Protein AF-A0A834H4Z4-F1 (afdb_monomer_lite)

Secondary structure (DSSP, 8-state):
-PPEEEEEEE---SSSS---EEEEEEEPPSS-EEEEEESBSS--SHHHHHHHHHHHHHHTT-EEEEEE--GGGGHHHHHHHHHTTTSS-EEEE-S-HHHHHHHHHHHH-B--HHHHGGGSS--------SS-GGGSEEEEEEET-TT-TTB--SEEEEEEESSSSSTTSPBTTTSSBSS-GGGGGG-SEEEEETTTTS-HHHHHHHHHHHHHH-TT--EEEE------EEETTEEEEEEPGGGGTT--EEEE--STTHHHHHHHHHTT-SSEEEE-----TTS----

Organism: Rhododendron simsii (NCBI:txid118357)

Sequence (287 aa):
MPVPVISVGNLTWGGNGKTPMVEFIARCLPVPVISVGNLTWGGNGKTPMVEFIARWLADSGISPLILTRGYAGGDEAKMLQMHLLGTSAKIGVGANRAATATSFLERYSYMDPCIGSCFKGRCSNQKMGSNSESDKIGAVILDDGMQHLSLWRDIEIVMVNGMNPWGNKKLLPLGPLREPLAALCRADIVVLHHADLADNENINAIESTLQKIKESMPVFFTIMAPSYFFKVKDTSCKLPLRSVDNTVVLCVSAIGFANAFVQGIERVCFFFLSFCITSPPSHPTIL

Radius of gyration: 20.82 Å; chains: 1; bounding box: 37×59×59 Å

InterPro domains:
  IPR003758 Tetraacyldisaccharide 4'-kinase [PF02606] (28-267)
  IPR003758 Tetraacyldisaccharide 4'-kinase [PTHR42724] (29-268)
  IPR003758 Tetraacyldisaccharide 4'-kinase [TIGR00682] (27-265)

pLDDT: mean 78.14, std 19.78, range [31.22, 97.75]

Foldseek 3Di:
DFDWDFDWDFDDDDDPDDTDTDTAGATEDQAAEEEEAAFFPFDLCLLVVLLVVQVVCQVVLAAEEEEEQCPLPNLSVVVSCVSCPPTLYHYFYHNPSVVSSVVQCVVQPADRVVVVVVVPDDPDDDDDDPRDSSRHHRYYYYRNCLPPRRHDHPAYEYGAELACGQAPQDDPPVHGGVDHLLSCLPHQEYEYEPNVVHDPVSVVVVVVSSCVNPVDHHYHYDYDADAFDDDPVGNPDTHGLCVCEPHEDEDEFAGRDCVSVVVNVVVSYVHYDYDYDPDDPNDDTDD

Structure (mmCIF, N/CA/C/O backbone):
data_AF-A0A834H4Z4-F1
#
_entry.id   AF-A0A834H4Z4-F1
#
loop_
_atom_site.group_PDB
_atom_site.id
_atom_site.type_symbol
_atom_site.label_atom_id
_atom_site.label_alt_id
_atom_site.label_comp_id
_atom_site.label_asym_id
_atom_site.label_entity_id
_atom_site.label_seq_id
_atom_site.pdbx_PDB_ins_code
_atom_site.Cartn_x
_atom_site.Cartn_y
_atom_site.Cartn_z
_atom_site.occupancy
_atom_site.B_iso_or_equiv
_atom_site.auth_seq_id
_atom_site.auth_comp_id
_atom_site.auth_asym_id
_atom_site.auth_atom_id
_atom_site.pdbx_PDB_model_num
ATOM 1 N N . MET A 1 1 ? 12.787 3.001 -24.626 1.00 35.22 1 MET A N 1
ATOM 2 C CA . MET A 1 1 ? 13.480 3.794 -23.584 1.00 35.22 1 MET A CA 1
ATOM 3 C C . MET A 1 1 ? 12.420 4.448 -22.710 1.00 35.22 1 MET A C 1
ATOM 5 O O . MET A 1 1 ? 11.415 4.860 -23.280 1.00 35.22 1 MET A O 1
ATOM 9 N N . PRO A 1 2 ? 12.584 4.508 -21.377 1.00 47.22 2 PRO A N 1
ATOM 10 C CA . PRO A 1 2 ? 11.645 5.217 -20.510 1.00 47.22 2 PRO A CA 1
ATOM 11 C C . PRO A 1 2 ? 11.587 6.689 -20.931 1.00 47.22 2 PRO A C 1
ATOM 13 O O . PRO A 1 2 ? 12.623 7.350 -21.016 1.00 47.22 2 PRO A O 1
ATOM 16 N N . VAL A 1 3 ? 10.391 7.184 -21.243 1.00 52.50 3 VAL A N 1
ATOM 17 C CA . VAL A 1 3 ? 10.189 8.590 -21.604 1.00 52.50 3 VAL A CA 1
ATOM 18 C C . VAL A 1 3 ? 10.110 9.393 -20.302 1.00 52.50 3 VAL A C 1
ATOM 20 O O . VAL A 1 3 ? 9.356 9.001 -19.406 1.00 52.50 3 VAL A O 1
ATOM 23 N N . PRO A 1 4 ? 10.903 10.465 -20.139 1.00 52.97 4 PRO A N 1
ATOM 24 C CA . PRO A 1 4 ? 10.752 11.356 -19.000 1.00 52.97 4 PRO A CA 1
ATOM 25 C C . PRO A 1 4 ? 9.414 12.092 -19.112 1.00 52.97 4 PRO A C 1
ATOM 27 O O . PRO A 1 4 ? 9.136 12.730 -20.124 1.00 52.97 4 PRO A O 1
ATOM 30 N N . VAL A 1 5 ? 8.598 12.015 -18.065 1.00 57.72 5 VAL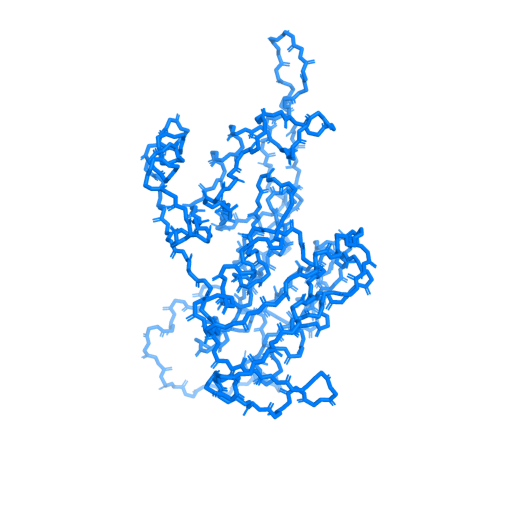 A N 1
ATOM 31 C CA . VAL A 1 5 ? 7.377 12.811 -17.920 1.00 57.72 5 VAL A CA 1
ATOM 32 C C . VAL A 1 5 ? 7.628 13.869 -16.858 1.00 57.72 5 VAL A C 1
ATOM 34 O O . VAL A 1 5 ? 8.128 13.568 -15.774 1.00 57.72 5 VAL A O 1
ATOM 37 N N . ILE A 1 6 ? 7.293 15.120 -17.166 1.00 55.22 6 ILE A N 1
ATOM 38 C CA . ILE A 1 6 ? 7.352 16.207 -16.191 1.00 55.22 6 ILE A CA 1
ATOM 39 C C . ILE A 1 6 ? 6.110 16.087 -15.309 1.00 55.22 6 ILE A C 1
ATOM 41 O O . ILE A 1 6 ? 4.995 16.363 -15.744 1.00 55.22 6 ILE A O 1
ATOM 45 N N . SER A 1 7 ? 6.306 15.643 -14.071 1.00 51.81 7 SER A N 1
ATOM 46 C CA . SER A 1 7 ? 5.274 15.673 -13.042 1.00 51.81 7 SER A CA 1
ATOM 47 C C . SER A 1 7 ? 5.445 16.952 -12.237 1.00 51.81 7 SER A C 1
ATOM 49 O O . SER A 1 7 ? 6.467 17.155 -11.579 1.00 51.81 7 SER A O 1
ATOM 51 N N . VAL A 1 8 ? 4.432 17.810 -12.264 1.00 51.75 8 VAL A N 1
ATOM 52 C CA . VAL A 1 8 ? 4.447 19.068 -11.519 1.00 51.75 8 VAL A CA 1
ATOM 53 C C . VAL A 1 8 ? 3.809 18.839 -10.153 1.00 51.75 8 VAL A C 1
ATOM 55 O O . VAL A 1 8 ? 2.642 18.463 -10.058 1.00 51.75 8 VAL A O 1
ATOM 58 N N . GLY A 1 9 ? 4.595 19.009 -9.088 1.00 47.97 9 GLY A N 1
ATOM 59 C CA . GLY A 1 9 ? 4.141 18.847 -7.710 1.00 47.97 9 GLY A CA 1
ATOM 60 C C . GLY A 1 9 ? 4.135 20.172 -6.952 1.00 47.97 9 GLY A C 1
ATOM 61 O O . GLY A 1 9 ? 5.083 20.951 -7.036 1.00 47.97 9 GLY A O 1
ATOM 62 N N . ASN A 1 10 ? 3.091 20.401 -6.154 1.00 45.97 10 ASN A N 1
ATOM 63 C CA . ASN A 1 10 ? 3.073 21.478 -5.168 1.00 45.97 10 ASN A CA 1
ATOM 64 C C . ASN A 1 10 ? 3.842 21.039 -3.919 1.00 45.97 10 ASN A C 1
ATOM 66 O O . ASN A 1 10 ? 3.382 20.158 -3.192 1.00 45.97 10 ASN A O 1
ATOM 70 N N . LEU A 1 11 ? 4.986 21.667 -3.638 1.00 44.38 11 LEU A N 1
ATOM 71 C CA . LEU A 1 11 ? 5.690 21.475 -2.372 1.00 44.38 11 LEU A CA 1
ATOM 72 C C . LEU A 1 11 ? 5.250 22.570 -1.391 1.00 44.38 11 LEU A C 1
ATOM 74 O O . LEU A 1 11 ? 5.751 23.692 -1.426 1.00 44.38 11 LEU A O 1
ATOM 78 N N . THR A 1 12 ? 4.283 22.286 -0.517 1.00 45.66 12 THR A N 1
ATOM 79 C CA . THR A 1 12 ? 3.899 23.245 0.531 1.00 45.66 12 THR A CA 1
ATOM 80 C C . THR A 1 12 ? 4.863 23.132 1.704 1.00 45.66 12 THR A C 1
ATOM 82 O O . THR A 1 12 ? 4.754 22.208 2.511 1.00 45.66 12 THR A O 1
ATOM 85 N N . TRP A 1 13 ? 5.783 24.086 1.826 1.00 39.72 13 TRP A N 1
ATOM 86 C CA . TRP A 1 13 ? 6.506 24.321 3.072 1.00 39.72 13 TRP A CA 1
ATOM 87 C C . TRP A 1 13 ? 5.882 25.526 3.779 1.00 39.72 13 TRP A C 1
ATOM 89 O O . TRP A 1 13 ? 5.523 26.505 3.126 1.00 39.72 13 TRP A O 1
ATOM 99 N N . GLY A 1 14 ? 5.658 25.415 5.090 1.00 41.41 14 GLY A N 1
ATOM 100 C CA . GLY A 1 14 ? 4.909 26.399 5.872 1.00 41.41 14 GLY A CA 1
ATOM 101 C C . GLY A 1 14 ? 5.465 27.816 5.716 1.00 41.41 14 GLY A C 1
ATOM 102 O O . GLY A 1 14 ? 6.598 28.084 6.101 1.00 41.41 14 GLY A O 1
ATOM 103 N N . GLY A 1 15 ? 4.650 28.714 5.163 1.00 42.12 15 GLY A N 1
ATOM 104 C CA . GLY A 1 15 ? 4.973 30.126 4.975 1.00 42.12 15 GLY A CA 1
ATOM 105 C C . GLY A 1 15 ? 3.970 30.815 4.046 1.00 42.12 15 GLY A C 1
ATOM 106 O O . GLY A 1 15 ? 3.424 30.189 3.139 1.00 42.12 15 GLY A O 1
ATOM 107 N N . ASN A 1 16 ? 3.695 32.097 4.300 1.00 41.97 16 ASN A N 1
ATOM 108 C CA . ASN A 1 16 ? 2.696 32.897 3.589 1.00 41.97 16 ASN A CA 1
ATOM 109 C C . ASN A 1 16 ? 2.935 32.925 2.064 1.00 41.97 16 ASN A C 1
ATOM 111 O O . ASN A 1 16 ? 3.774 33.668 1.563 1.00 41.97 16 ASN A O 1
ATOM 115 N N . GLY A 1 17 ? 2.114 32.179 1.322 1.00 50.28 17 GLY A N 1
ATOM 116 C CA . GLY A 1 17 ? 1.527 32.689 0.082 1.00 50.28 17 GLY A CA 1
ATOM 117 C C . GLY A 1 17 ? 2.293 32.557 -1.235 1.00 50.28 17 GLY A C 1
ATOM 118 O O . GLY A 1 17 ? 1.914 33.273 -2.154 1.00 50.28 17 GLY A O 1
ATOM 119 N N . LYS A 1 18 ? 3.284 31.664 -1.386 1.00 43.69 18 LYS A N 1
ATOM 120 C CA . LYS A 1 18 ? 3.716 31.128 -2.703 1.00 43.69 18 LYS A CA 1
ATOM 121 C C . LYS A 1 18 ? 4.248 29.700 -2.548 1.00 43.69 18 LYS A C 1
ATOM 123 O O . LYS A 1 18 ? 5.304 29.496 -1.960 1.00 43.69 18 LYS A O 1
ATOM 128 N N . THR A 1 19 ? 3.521 28.710 -3.061 1.00 47.47 19 THR A N 1
ATOM 129 C CA . THR A 1 19 ? 3.984 27.315 -3.120 1.00 47.47 19 THR A CA 1
ATOM 130 C C . THR A 1 19 ? 4.982 27.181 -4.275 1.00 47.47 19 THR A C 1
ATOM 132 O O . THR A 1 19 ? 4.596 27.465 -5.409 1.00 47.47 19 THR A O 1
ATOM 135 N N . PRO A 1 20 ? 6.254 26.802 -4.050 1.00 43.81 20 PRO A N 1
ATOM 136 C CA . PRO A 1 20 ? 7.150 26.497 -5.155 1.00 43.81 20 PRO A CA 1
ATOM 137 C C . PRO A 1 20 ? 6.625 25.266 -5.904 1.00 43.81 20 PRO A C 1
ATOM 139 O O . PRO A 1 20 ? 6.425 24.197 -5.322 1.00 43.81 20 PRO A O 1
ATOM 142 N N . MET A 1 21 ? 6.387 25.444 -7.202 1.00 47.78 21 MET A N 1
ATOM 143 C CA . MET A 1 21 ? 6.153 24.352 -8.140 1.00 47.78 21 MET A CA 1
ATOM 144 C C . MET A 1 21 ? 7.491 23.645 -8.326 1.00 47.78 21 MET A C 1
ATOM 146 O O . MET A 1 21 ? 8.430 24.236 -8.856 1.00 47.78 21 MET A O 1
ATOM 150 N N . VAL A 1 22 ? 7.608 22.415 -7.833 1.00 53.28 22 VAL A N 1
ATOM 151 C CA . VAL A 1 22 ? 8.805 21.603 -8.055 1.00 53.28 22 VAL A CA 1
ATOM 152 C C . VAL A 1 22 ? 8.508 20.678 -9.225 1.00 53.28 22 VAL A C 1
ATOM 154 O O . VAL A 1 22 ? 7.589 19.856 -9.167 1.00 53.28 22 VAL A O 1
ATOM 157 N N . GLU A 1 23 ? 9.268 20.839 -10.302 1.00 54.03 23 GLU A N 1
ATOM 158 C CA . GLU A 1 23 ? 9.246 19.917 -11.431 1.00 54.03 23 GLU A CA 1
ATOM 159 C C . GLU A 1 23 ? 10.027 18.659 -11.058 1.00 54.03 23 GLU A C 1
ATOM 161 O O . GLU A 1 23 ? 11.229 18.701 -10.790 1.00 54.03 23 GLU A O 1
ATOM 166 N N . PHE A 1 24 ? 9.336 17.523 -11.036 1.00 62.19 24 PHE A N 1
ATOM 167 C CA . PHE A 1 24 ? 9.968 16.220 -10.910 1.00 62.19 24 PHE A CA 1
ATOM 168 C C . PHE A 1 24 ? 9.954 15.535 -12.271 1.00 62.19 24 PHE A C 1
ATOM 170 O O . PHE A 1 24 ? 8.911 15.407 -12.911 1.00 62.19 24 PHE A O 1
ATOM 177 N N . ILE A 1 25 ? 11.116 15.048 -12.701 1.00 68.44 25 ILE A N 1
ATOM 178 C CA . ILE A 1 25 ? 11.193 14.141 -13.844 1.00 68.44 25 ILE A CA 1
ATOM 179 C C . ILE A 1 25 ? 10.796 12.753 -13.343 1.00 68.44 25 ILE A C 1
ATOM 181 O O . ILE A 1 25 ? 11.572 12.074 -12.664 1.00 68.44 25 ILE A O 1
ATOM 185 N N . ALA A 1 26 ? 9.577 12.344 -13.673 1.00 79.12 26 ALA A N 1
ATOM 186 C CA . ALA A 1 26 ? 9.083 11.000 -13.441 1.00 79.12 26 ALA A CA 1
ATOM 187 C C . ALA A 1 26 ? 9.499 10.098 -14.610 1.00 79.12 26 ALA A C 1
ATOM 189 O O . ALA A 1 26 ? 9.400 10.473 -15.779 1.00 79.12 26 ALA A O 1
ATOM 190 N N . ARG A 1 27 ? 9.979 8.892 -14.310 1.00 85.31 27 ARG A N 1
ATOM 191 C CA . ARG A 1 27 ? 10.284 7.880 -15.328 1.00 85.31 27 ARG A CA 1
ATOM 192 C C . ARG A 1 27 ? 9.052 7.020 -15.577 1.00 85.31 27 ARG A C 1
ATOM 194 O O . ARG A 1 27 ? 8.550 6.402 -14.638 1.00 85.31 27 ARG A O 1
ATOM 201 N N . CYS A 1 28 ? 8.613 6.935 -16.830 1.00 88.62 28 CYS A N 1
ATOM 202 C CA . CYS A 1 28 ? 7.618 5.947 -17.242 1.00 88.62 28 CYS A CA 1
ATOM 203 C C . CYS A 1 28 ? 8.262 4.580 -17.459 1.00 88.62 28 CYS A C 1
ATOM 205 O O . CYS A 1 28 ? 9.310 4.471 -18.101 1.00 88.62 28 CYS A O 1
ATOM 207 N N . LEU A 1 29 ? 7.621 3.538 -16.939 1.00 90.25 29 LEU A N 1
ATOM 208 C CA . LEU A 1 29 ? 7.974 2.152 -17.225 1.00 90.25 29 LEU A CA 1
ATOM 209 C C . LEU A 1 29 ? 7.177 1.660 -18.445 1.00 90.25 29 LEU A C 1
ATOM 211 O O . LEU A 1 29 ? 6.131 2.223 -18.756 1.00 90.25 29 LEU A O 1
ATOM 215 N N . PRO A 1 30 ? 7.658 0.629 -19.161 1.00 90.62 30 PRO A N 1
ATOM 216 C CA . PRO A 1 30 ? 6.954 0.086 -20.324 1.00 90.62 30 PRO A CA 1
ATOM 217 C C . PRO A 1 30 ? 5.732 -0.777 -19.959 1.00 90.62 30 PRO A C 1
ATOM 219 O O . PRO A 1 30 ? 5.083 -1.321 -20.845 1.00 90.62 30 PRO A O 1
ATOM 222 N N . VAL A 1 31 ? 5.439 -0.925 -18.666 1.00 93.38 31 VAL A N 1
ATOM 223 C CA . VAL A 1 31 ? 4.311 -1.681 -18.113 1.00 93.38 31 VAL A CA 1
ATOM 224 C C . VAL A 1 31 ? 3.537 -0.803 -17.132 1.00 93.38 31 VAL A C 1
ATOM 226 O O . VAL A 1 31 ? 4.149 0.103 -16.557 1.00 93.38 31 VAL A O 1
ATOM 229 N N . PRO A 1 32 ? 2.244 -1.088 -16.891 1.00 95.50 32 PRO A N 1
ATOM 230 C CA . PRO A 1 32 ? 1.443 -0.342 -15.934 1.00 95.50 32 PRO A CA 1
ATOM 231 C C . PRO A 1 32 ? 2.059 -0.345 -14.534 1.00 95.50 32 PRO A C 1
ATOM 233 O O . PRO A 1 32 ? 2.530 -1.380 -14.050 1.00 95.50 32 PRO A O 1
ATOM 236 N N . VAL A 1 33 ? 2.018 0.810 -13.876 1.00 96.00 33 VAL A N 1
ATOM 237 C CA . VAL A 1 33 ? 2.526 1.027 -12.522 1.00 96.00 33 VAL A CA 1
ATOM 238 C C . VAL A 1 33 ? 1.372 1.386 -11.590 1.00 96.00 33 VAL A C 1
ATOM 240 O O . VAL A 1 33 ? 0.759 2.445 -11.714 1.00 96.00 33 VAL A O 1
ATOM 243 N N . ILE A 1 34 ? 1.113 0.515 -10.619 1.00 97.75 34 ILE A N 1
ATOM 244 C CA . ILE A 1 34 ? 0.130 0.708 -9.552 1.00 97.75 34 ILE A CA 1
ATOM 245 C C . ILE A 1 34 ? 0.885 1.125 -8.293 1.00 97.75 34 ILE A C 1
ATOM 247 O O . ILE A 1 34 ? 1.751 0.398 -7.816 1.00 97.75 34 ILE A O 1
ATOM 251 N N . SER A 1 35 ? 0.571 2.282 -7.728 1.00 96.81 35 SER A N 1
ATOM 252 C CA . SER A 1 35 ? 1.109 2.695 -6.433 1.00 96.81 35 SER A CA 1
ATOM 253 C C . SER A 1 35 ? 0.123 2.406 -5.321 1.00 96.81 35 SER A C 1
ATOM 255 O O . SER A 1 35 ? -1.058 2.715 -5.440 1.00 96.81 35 SER A O 1
ATOM 257 N N . VAL A 1 36 ? 0.626 1.826 -4.233 1.00 96.56 36 VAL A N 1
ATOM 258 C CA . VAL A 1 36 ? -0.089 1.697 -2.968 1.00 96.56 36 VAL A CA 1
ATOM 259 C C . VAL A 1 36 ? 0.662 2.531 -1.943 1.00 96.56 36 VAL A C 1
ATOM 261 O O . VAL A 1 36 ? 1.813 2.257 -1.595 1.00 96.56 36 VAL A O 1
ATOM 264 N N . GLY A 1 37 ? 0.023 3.582 -1.452 1.00 94.19 37 GLY A N 1
ATOM 265 C CA . GLY A 1 37 ? 0.648 4.508 -0.520 1.00 94.19 37 GLY A CA 1
ATOM 266 C C . GLY A 1 37 ? -0.304 5.001 0.549 1.00 94.19 37 GLY A C 1
ATOM 267 O O . GLY A 1 37 ? -1.439 4.551 0.670 1.00 94.19 37 GLY A O 1
ATOM 268 N N . ASN A 1 38 ? 0.187 5.912 1.377 1.00 93.19 38 ASN A N 1
ATOM 269 C CA . ASN A 1 38 ? -0.603 6.565 2.405 1.00 93.19 38 ASN A CA 1
ATOM 270 C C . ASN A 1 38 ? -0.068 7.974 2.689 1.00 93.19 38 ASN A C 1
ATOM 272 O O . ASN A 1 38 ? 1.049 8.337 2.307 1.00 93.19 38 ASN A O 1
ATOM 276 N N . LEU A 1 39 ? -0.869 8.754 3.414 1.00 91.50 39 LEU A N 1
ATOM 277 C CA . LEU A 1 39 ? -0.476 10.083 3.876 1.00 91.50 39 LEU A CA 1
ATOM 278 C C . LEU A 1 39 ? 0.119 10.110 5.280 1.00 91.50 39 LEU A C 1
ATOM 280 O O . LEU A 1 39 ? 0.815 11.063 5.612 1.00 91.50 39 LEU A O 1
ATOM 284 N N . THR A 1 40 ? -0.149 9.114 6.121 1.00 86.62 40 THR A N 1
ATOM 285 C CA . THR A 1 40 ? 0.251 9.123 7.534 1.00 86.62 40 THR A CA 1
ATOM 286 C C . THR A 1 40 ? 1.384 8.145 7.829 1.00 86.62 40 THR A C 1
ATOM 288 O O . THR A 1 40 ? 1.564 7.129 7.164 1.00 86.62 40 THR A O 1
ATOM 291 N N . TRP A 1 41 ? 2.177 8.410 8.861 1.00 77.25 41 TRP A N 1
ATOM 292 C CA . TRP A 1 41 ? 2.981 7.368 9.498 1.00 77.25 41 TRP A CA 1
ATOM 293 C C . TRP A 1 41 ? 2.090 6.442 10.330 1.00 77.25 41 TRP A C 1
ATOM 295 O O . TRP A 1 41 ? 1.210 6.914 11.044 1.00 77.25 41 TRP A O 1
ATOM 305 N N . GLY A 1 42 ? 2.328 5.131 10.236 1.00 70.81 42 GLY A N 1
ATOM 306 C CA . GLY A 1 42 ? 1.587 4.103 10.973 1.00 70.81 42 GLY A CA 1
ATOM 307 C C . GLY A 1 42 ? 1.089 2.951 10.095 1.00 70.81 42 GLY A C 1
ATOM 308 O O . GLY A 1 42 ? 1.208 2.982 8.865 1.00 70.81 42 GLY A O 1
ATOM 309 N N . GLY A 1 43 ? 0.525 1.927 10.741 1.00 71.75 43 GLY A N 1
ATOM 310 C CA . GLY A 1 43 ? -0.072 0.765 10.080 1.00 71.75 43 GLY A CA 1
ATOM 311 C C . GLY A 1 43 ? -1.376 1.137 9.374 1.00 71.75 43 GLY A C 1
ATOM 312 O O . GLY A 1 43 ? -2.404 1.327 10.017 1.00 71.75 43 GLY A O 1
ATOM 313 N N . ASN A 1 44 ? -1.322 1.261 8.049 1.00 77.69 44 ASN A N 1
ATOM 314 C CA . ASN A 1 44 ? -2.467 1.625 7.205 1.00 77.69 44 ASN A CA 1
ATOM 315 C C . ASN A 1 44 ? -2.893 0.483 6.262 1.00 77.69 44 ASN A C 1
ATOM 317 O O . ASN A 1 44 ? -3.600 0.725 5.296 1.00 77.69 44 ASN A O 1
ATOM 321 N N . GLY A 1 45 ? -2.424 -0.749 6.488 1.00 81.81 45 GLY A N 1
ATOM 322 C CA . GLY A 1 45 ? -2.809 -1.901 5.661 1.00 81.81 45 GLY A CA 1
ATOM 323 C C . GLY A 1 45 ? -2.209 -1.926 4.247 1.00 81.81 45 GLY A C 1
ATOM 324 O O . GLY A 1 45 ? -2.702 -2.668 3.401 1.00 81.81 45 GLY A O 1
ATOM 325 N N . LYS A 1 46 ? -1.147 -1.149 3.975 1.00 89.94 46 LYS A N 1
ATOM 326 C CA . LYS A 1 46 ? -0.500 -1.094 2.649 1.00 89.94 46 LYS A CA 1
ATOM 327 C C . LYS A 1 46 ? 0.038 -2.449 2.205 1.00 89.94 46 LYS A C 1
ATOM 329 O O . LYS A 1 46 ? -0.307 -2.897 1.123 1.00 89.94 46 LYS A O 1
ATOM 334 N N . THR A 1 47 ? 0.829 -3.114 3.041 1.00 88.38 47 THR A N 1
ATOM 335 C CA . THR A 1 47 ? 1.462 -4.390 2.689 1.00 88.38 47 THR A CA 1
ATOM 336 C C . THR A 1 47 ? 0.436 -5.489 2.394 1.00 88.38 47 THR A C 1
ATOM 338 O O . THR A 1 47 ? 0.559 -6.121 1.347 1.00 88.38 47 THR A O 1
ATOM 341 N N . PRO A 1 48 ? -0.628 -5.675 3.209 1.00 89.38 48 PRO A N 1
ATOM 342 C CA . PRO A 1 48 ? -1.730 -6.566 2.841 1.00 89.38 48 PRO A CA 1
ATOM 343 C C . PRO A 1 48 ? -2.409 -6.198 1.514 1.00 89.38 48 PRO A C 1
ATOM 345 O O . PRO A 1 48 ? -2.741 -7.087 0.735 1.00 89.38 48 PRO A O 1
ATOM 348 N N . MET A 1 49 ? -2.591 -4.904 1.221 1.00 93.38 49 MET A N 1
ATOM 349 C CA . MET A 1 49 ? -3.149 -4.457 -0.062 1.00 93.38 49 MET A CA 1
ATOM 350 C C . MET A 1 49 ? -2.212 -4.769 -1.240 1.00 93.38 49 MET A C 1
ATOM 352 O O . MET A 1 49 ? -2.663 -5.251 -2.275 1.00 93.38 49 MET A O 1
ATOM 356 N N . VAL A 1 50 ? -0.906 -4.539 -1.085 1.00 95.25 50 VAL A N 1
ATOM 357 C CA . VAL A 1 50 ? 0.114 -4.891 -2.085 1.00 95.25 50 VAL A CA 1
ATOM 358 C C . VAL A 1 50 ? 0.094 -6.393 -2.359 1.00 95.25 50 VAL A C 1
ATOM 360 O O . VAL A 1 50 ? 0.080 -6.798 -3.520 1.00 95.25 50 VAL A O 1
ATOM 363 N N . GLU A 1 51 ? 0.043 -7.217 -1.310 1.00 94.06 51 GLU A N 1
ATOM 364 C CA . GLU A 1 51 ? -0.066 -8.671 -1.439 1.00 94.06 51 GLU A CA 1
ATOM 365 C C . GLU A 1 51 ? -1.352 -9.076 -2.174 1.00 94.06 51 GLU A C 1
ATOM 367 O O . GLU A 1 51 ? -1.300 -9.885 -3.100 1.00 94.06 51 GLU A O 1
ATOM 372 N N . PHE A 1 52 ? -2.495 -8.490 -1.803 1.00 94.44 52 PHE A N 1
ATOM 373 C CA . PHE A 1 52 ? -3.787 -8.752 -2.437 1.00 94.44 52 PHE A CA 1
ATOM 374 C C . PHE A 1 52 ? -3.759 -8.453 -3.942 1.00 94.44 52 PHE A C 1
ATOM 376 O O . PHE A 1 52 ? -4.124 -9.313 -4.744 1.00 94.44 52 PHE A O 1
ATOM 383 N N . ILE A 1 53 ? -3.273 -7.271 -4.335 1.00 96.31 53 ILE A N 1
ATOM 384 C CA . ILE A 1 53 ? -3.168 -6.874 -5.747 1.00 96.31 53 ILE A CA 1
ATOM 385 C C . ILE A 1 53 ? -2.200 -7.798 -6.493 1.00 96.31 53 ILE A C 1
ATOM 387 O O . ILE A 1 53 ? -2.493 -8.224 -7.608 1.00 96.31 53 ILE A O 1
ATOM 391 N N . ALA A 1 54 ? -1.060 -8.139 -5.885 1.00 96.69 54 ALA A N 1
ATOM 392 C CA . ALA A 1 54 ? -0.077 -9.024 -6.499 1.00 96.69 54 ALA A CA 1
ATOM 393 C C . ALA A 1 54 ? -0.641 -10.428 -6.753 1.00 96.69 54 ALA A C 1
ATOM 395 O O . ALA A 1 54 ? -0.473 -10.958 -7.851 1.00 96.69 54 ALA A O 1
ATOM 396 N N . ARG A 1 55 ? -1.346 -11.015 -5.777 1.00 95.25 55 ARG A N 1
ATOM 397 C CA . ARG A 1 55 ? -2.035 -12.303 -5.957 1.00 95.25 55 ARG A CA 1
ATOM 398 C C . ARG A 1 55 ? -3.079 -12.212 -7.059 1.00 95.25 55 ARG A C 1
ATOM 400 O O . ARG A 1 55 ? -3.047 -13.019 -7.975 1.00 95.25 55 ARG A O 1
ATOM 407 N N . TRP A 1 56 ? -3.934 -11.191 -7.021 1.00 95.44 56 TRP A N 1
ATOM 408 C CA . TRP A 1 56 ? -4.983 -11.007 -8.021 1.00 95.44 56 TRP A CA 1
ATOM 409 C C . TRP A 1 56 ? -4.428 -10.906 -9.452 1.00 95.44 56 TRP A C 1
ATOM 411 O O . TRP A 1 56 ? -4.966 -11.525 -10.371 1.00 95.44 56 TRP A O 1
ATOM 421 N N . LEU A 1 57 ? -3.319 -10.182 -9.644 1.00 95.31 57 LEU A N 1
ATOM 422 C CA . LEU A 1 57 ? -2.625 -10.115 -10.933 1.00 95.31 57 LEU A CA 1
ATOM 423 C C . LEU A 1 57 ? -2.031 -11.469 -11.335 1.00 95.31 57 LEU A C 1
ATOM 425 O O . LEU A 1 57 ? -2.240 -11.905 -12.468 1.00 95.31 57 LEU A O 1
ATOM 429 N N . ALA A 1 58 ? -1.340 -12.148 -10.414 1.00 93.44 58 ALA A N 1
ATOM 430 C CA . ALA A 1 58 ? -0.726 -13.447 -10.677 1.00 93.44 58 ALA A CA 1
ATOM 431 C C . ALA A 1 58 ? -1.769 -14.517 -11.040 1.00 93.44 58 ALA A C 1
ATOM 433 O O . ALA A 1 58 ? -1.579 -15.243 -12.016 1.00 93.44 58 ALA A O 1
ATOM 434 N N . ASP A 1 59 ? -2.891 -14.557 -10.319 1.00 91.75 59 ASP A N 1
ATOM 435 C CA . ASP A 1 59 ? -4.033 -15.441 -10.579 1.00 91.75 59 ASP A CA 1
ATOM 436 C C . ASP A 1 59 ? -4.701 -15.122 -11.927 1.00 91.75 59 ASP A C 1
ATOM 438 O O . ASP A 1 59 ? -5.240 -16.005 -12.593 1.00 91.75 59 ASP A O 1
ATOM 442 N N . SER A 1 60 ? -4.603 -13.866 -12.373 1.00 91.94 60 SER A N 1
ATOM 443 C CA . SER A 1 60 ? -5.039 -13.414 -13.700 1.00 91.94 60 SER A CA 1
ATOM 444 C C . SER A 1 60 ? -4.003 -13.673 -14.807 1.00 91.94 60 SER A C 1
ATOM 446 O O . SER A 1 60 ? -4.189 -13.230 -15.939 1.00 91.94 60 SER A O 1
ATOM 448 N N . GLY A 1 61 ? -2.898 -14.366 -14.507 1.00 90.50 61 GLY A N 1
ATOM 449 C CA . GLY A 1 61 ? -1.831 -14.682 -15.463 1.00 90.50 61 GLY A CA 1
ATOM 450 C C . GLY A 1 61 ? -0.854 -13.533 -15.742 1.00 90.50 61 GLY A C 1
ATOM 451 O O . GLY A 1 61 ? 0.019 -13.670 -16.597 1.00 90.50 61 GLY A O 1
ATOM 452 N N . ILE A 1 62 ? -0.961 -12.411 -15.027 1.00 93.56 62 ILE A N 1
ATOM 453 C CA . ILE A 1 62 ? -0.065 -11.255 -15.147 1.00 93.56 62 ILE A CA 1
ATOM 454 C C . ILE A 1 62 ? 1.002 -11.379 -14.061 1.00 93.56 62 ILE A C 1
ATOM 456 O O . ILE A 1 62 ? 0.673 -11.314 -12.886 1.00 93.56 62 ILE A O 1
ATOM 460 N N . SER A 1 63 ? 2.284 -11.522 -14.413 1.00 95.56 63 SER A N 1
ATOM 461 C CA . SER A 1 63 ? 3.370 -11.552 -13.417 1.00 95.56 63 SER A CA 1
ATOM 462 C C . SER A 1 63 ? 3.629 -10.143 -12.864 1.00 95.56 63 SER A C 1
ATOM 464 O O . SER A 1 63 ? 4.075 -9.270 -13.621 1.00 95.56 63 SER A O 1
ATOM 466 N N . PRO A 1 64 ? 3.360 -9.877 -11.570 1.00 97.19 64 PRO A N 1
ATOM 467 C CA . PRO A 1 64 ? 3.612 -8.573 -10.976 1.00 97.19 64 PRO A CA 1
ATOM 468 C C . PRO A 1 64 ? 5.063 -8.453 -10.488 1.00 97.19 64 PRO A C 1
ATOM 470 O O . PRO A 1 64 ? 5.647 -9.404 -9.963 1.00 97.19 64 PRO A O 1
ATOM 473 N N . LEU A 1 65 ? 5.625 -7.249 -10.583 1.00 97.44 65 LEU A N 1
ATOM 474 C CA . LEU A 1 65 ? 6.851 -6.850 -9.894 1.00 97.44 65 LEU A CA 1
ATOM 475 C C .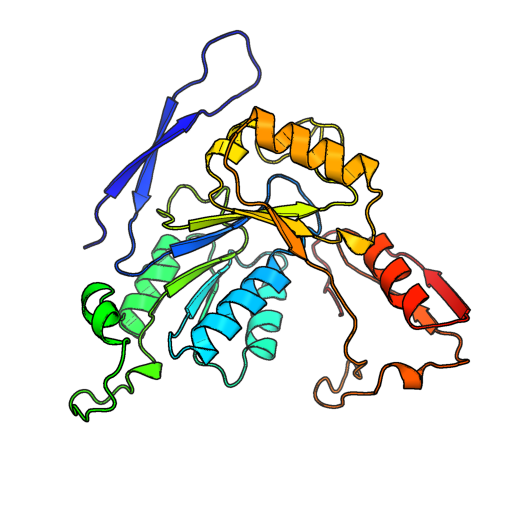 LEU A 1 65 ? 6.509 -5.895 -8.748 1.00 97.44 65 LEU A C 1
ATOM 477 O O . LEU A 1 65 ? 6.157 -4.742 -8.984 1.00 97.44 65 LEU A O 1
ATOM 481 N N . ILE A 1 66 ? 6.667 -6.347 -7.509 1.00 97.31 66 ILE A N 1
ATOM 482 C CA . ILE A 1 66 ? 6.546 -5.500 -6.321 1.00 97.31 66 ILE A CA 1
ATOM 483 C C . ILE A 1 66 ? 7.878 -4.789 -6.087 1.00 97.31 66 ILE A C 1
ATOM 485 O O . ILE A 1 66 ? 8.923 -5.433 -5.997 1.00 97.31 66 ILE A O 1
ATOM 489 N N . LEU A 1 67 ? 7.846 -3.466 -5.956 1.00 95.44 67 LEU A N 1
ATOM 490 C CA . LEU A 1 67 ? 9.001 -2.638 -5.630 1.00 95.44 67 LEU A CA 1
ATOM 491 C C . LEU A 1 67 ? 8.833 -2.044 -4.239 1.00 95.44 67 LEU A C 1
ATOM 493 O O . LEU A 1 67 ? 8.015 -1.148 -4.026 1.00 95.44 67 LEU A O 1
ATOM 497 N N . THR A 1 68 ? 9.674 -2.499 -3.318 1.00 92.12 68 THR A N 1
ATOM 498 C CA . THR A 1 68 ? 9.727 -1.996 -1.945 1.00 92.12 68 THR A CA 1
ATOM 499 C C . THR A 1 68 ? 11.087 -1.369 -1.655 1.00 92.12 68 THR A C 1
ATOM 501 O O . THR A 1 68 ? 12.115 -1.713 -2.247 1.00 92.12 68 THR A O 1
ATOM 504 N N . ARG A 1 69 ? 11.113 -0.406 -0.731 1.00 86.12 69 ARG A N 1
ATOM 505 C CA . ARG A 1 69 ? 12.345 0.293 -0.341 1.00 86.12 69 ARG A CA 1
ATOM 506 C C . ARG A 1 69 ? 13.293 -0.602 0.467 1.00 86.12 69 ARG A C 1
ATOM 508 O O . ARG A 1 69 ? 14.492 -0.335 0.478 1.00 86.12 69 ARG A O 1
ATOM 515 N N . GLY A 1 70 ? 12.762 -1.628 1.140 1.00 74.62 70 GLY A N 1
ATOM 516 C CA . GLY A 1 70 ? 13.510 -2.454 2.094 1.00 74.62 70 GLY A CA 1
ATOM 517 C C . GLY A 1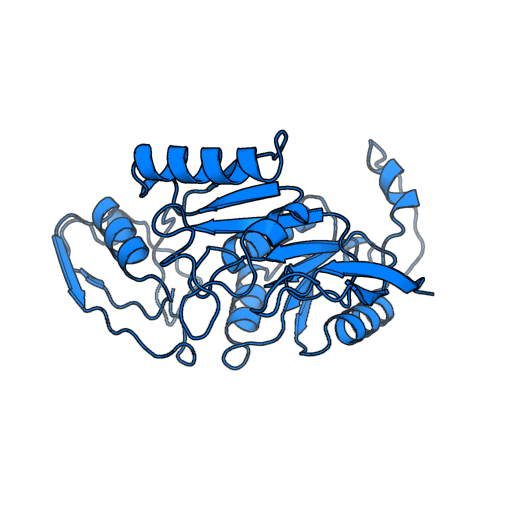 70 ? 13.623 -1.814 3.480 1.00 74.62 70 GLY A C 1
ATOM 518 O O . GLY A 1 70 ? 14.715 -1.733 4.039 1.00 74.62 70 GLY A O 1
ATOM 519 N N . TYR A 1 71 ? 12.510 -1.309 4.022 1.00 66.06 71 TYR A N 1
ATOM 520 C CA . TYR A 1 71 ? 12.471 -0.770 5.385 1.00 66.06 71 TYR A CA 1
ATOM 521 C C . TYR A 1 71 ? 12.680 -1.888 6.432 1.00 66.06 71 TYR A C 1
ATOM 523 O O . TYR A 1 71 ? 12.488 -3.067 6.132 1.00 66.06 71 TYR A O 1
ATOM 531 N N . ALA A 1 72 ? 13.127 -1.526 7.641 1.00 58.97 72 ALA A N 1
ATOM 532 C CA . ALA A 1 72 ? 13.320 -2.444 8.777 1.00 58.97 72 ALA A CA 1
ATOM 533 C C . ALA A 1 72 ? 14.146 -3.720 8.473 1.00 58.97 72 ALA A C 1
ATOM 535 O O . ALA A 1 72 ? 13.816 -4.809 8.925 1.00 58.97 72 ALA A O 1
ATOM 536 N N . GLY A 1 73 ? 15.225 -3.611 7.688 1.00 61.41 73 GLY A N 1
ATOM 537 C CA . GLY A 1 73 ? 16.121 -4.749 7.420 1.00 61.41 73 GLY A CA 1
ATOM 538 C C . GLY A 1 73 ? 15.597 -5.764 6.393 1.00 61.41 73 GLY A C 1
ATOM 539 O O . GLY A 1 73 ? 16.192 -6.830 6.228 1.00 61.41 73 GLY A O 1
ATOM 540 N N . GLY A 1 74 ? 14.518 -5.432 5.672 1.00 72.62 74 GLY A N 1
ATOM 541 C CA . GLY A 1 74 ? 13.983 -6.254 4.583 1.00 72.62 74 GLY A CA 1
ATOM 542 C C . GLY A 1 74 ? 13.036 -7.368 5.030 1.00 72.62 74 GLY A C 1
ATOM 543 O O . GLY A 1 74 ? 12.698 -8.229 4.220 1.00 72.62 74 GLY A O 1
ATOM 544 N N . ASP A 1 75 ? 12.592 -7.361 6.285 1.00 77.44 75 ASP A N 1
ATOM 545 C CA . ASP A 1 75 ? 11.672 -8.377 6.806 1.00 77.44 75 ASP A CA 1
ATOM 546 C C . ASP A 1 75 ? 10.321 -8.363 6.081 1.00 77.44 75 ASP A C 1
ATOM 548 O O . ASP A 1 75 ? 9.785 -9.419 5.757 1.00 77.44 75 ASP A O 1
ATOM 552 N N . GLU A 1 76 ? 9.831 -7.181 5.705 1.00 81.56 76 GLU A N 1
ATOM 553 C CA . GLU A 1 76 ? 8.624 -7.025 4.886 1.00 81.56 76 GLU A CA 1
ATOM 554 C C . GLU A 1 76 ? 8.762 -7.692 3.508 1.00 81.56 76 GLU A C 1
ATOM 556 O O . GLU A 1 76 ? 7.872 -8.416 3.064 1.00 81.56 76 GLU A O 1
ATOM 561 N N . ALA A 1 77 ? 9.916 -7.526 2.857 1.00 86.88 77 ALA A N 1
ATOM 562 C CA . ALA A 1 77 ? 10.191 -8.160 1.571 1.00 86.88 77 ALA A CA 1
ATOM 563 C C . ALA A 1 77 ? 10.282 -9.689 1.694 1.00 86.88 77 ALA A C 1
ATOM 565 O O . ALA A 1 77 ? 9.782 -10.404 0.828 1.00 86.88 77 ALA A O 1
ATOM 566 N N . LYS A 1 78 ? 10.885 -10.202 2.776 1.00 87.06 78 LYS A N 1
ATOM 567 C CA . LYS A 1 78 ? 10.928 -11.647 3.060 1.00 87.06 78 LYS A CA 1
ATOM 568 C C . LYS A 1 78 ? 9.531 -12.205 3.323 1.00 87.06 78 LYS A C 1
ATOM 570 O O . LYS A 1 78 ? 9.213 -13.279 2.824 1.00 87.06 78 LYS A O 1
ATOM 575 N N . MET A 1 79 ? 8.703 -11.483 4.076 1.00 86.94 79 MET A N 1
ATOM 576 C CA . MET A 1 79 ? 7.317 -11.868 4.342 1.00 86.94 79 MET A CA 1
ATOM 577 C C . MET A 1 79 ? 6.525 -11.968 3.035 1.00 86.94 79 MET A C 1
ATOM 579 O O . MET A 1 79 ? 5.971 -13.028 2.745 1.00 86.94 79 MET A O 1
ATOM 583 N N . LEU A 1 80 ? 6.579 -10.934 2.187 1.00 90.00 80 LEU A N 1
ATOM 584 C CA . LEU A 1 80 ? 5.952 -10.960 0.863 1.00 90.00 80 LEU A CA 1
ATOM 585 C C . LEU A 1 80 ? 6.476 -12.125 0.012 1.00 90.00 80 LEU A C 1
ATOM 587 O O . LEU A 1 80 ? 5.692 -12.806 -0.645 1.00 90.00 80 LEU A O 1
ATOM 591 N N . GLN A 1 81 ? 7.784 -12.403 0.059 1.00 90.75 81 GLN A N 1
ATOM 592 C CA . GLN A 1 81 ? 8.393 -13.507 -0.687 1.00 90.75 81 GLN A CA 1
ATOM 593 C C . GLN A 1 81 ? 7.852 -14.870 -0.253 1.00 90.75 81 GLN A C 1
ATOM 595 O O . GLN A 1 81 ? 7.632 -15.734 -1.103 1.00 90.75 81 GLN A O 1
ATOM 600 N N . MET A 1 82 ? 7.637 -15.059 1.049 1.00 88.25 82 MET A N 1
ATOM 601 C CA . MET A 1 82 ? 7.060 -16.280 1.606 1.00 88.25 82 MET A CA 1
ATOM 602 C C . MET A 1 82 ? 5.573 -16.408 1.275 1.00 88.25 82 MET A C 1
ATOM 604 O O . MET A 1 82 ? 5.118 -17.486 0.904 1.00 88.25 82 MET A O 1
ATOM 608 N N . HIS A 1 83 ? 4.811 -15.320 1.382 1.00 88.31 83 HIS A N 1
ATOM 609 C CA . HIS A 1 83 ? 3.368 -15.326 1.137 1.00 88.31 83 HIS A CA 1
ATOM 610 C C . HIS A 1 83 ? 3.014 -15.534 -0.336 1.00 88.31 83 HIS A C 1
ATOM 612 O O . HIS A 1 83 ? 2.012 -16.182 -0.646 1.00 88.31 83 HIS A O 1
ATOM 618 N N . LEU A 1 84 ? 3.838 -14.998 -1.235 1.00 91.75 84 LEU A N 1
ATOM 619 C CA . LEU A 1 84 ? 3.670 -15.091 -2.684 1.00 91.75 84 LEU A CA 1
ATOM 620 C C . LEU A 1 84 ? 4.457 -16.257 -3.294 1.00 91.75 84 LEU A C 1
ATOM 622 O O . LEU A 1 84 ? 4.558 -16.362 -4.520 1.00 91.75 84 LEU A O 1
ATOM 626 N N . LEU A 1 85 ? 5.008 -17.146 -2.464 1.00 90.31 85 LEU A N 1
ATOM 627 C CA . LEU A 1 85 ? 5.685 -18.347 -2.929 1.00 90.31 85 LEU A CA 1
ATOM 628 C C . LEU A 1 85 ? 4.717 -19.210 -3.754 1.00 90.31 85 LEU A C 1
ATOM 630 O O . LEU A 1 85 ? 3.589 -19.472 -3.341 1.00 90.31 85 LEU A O 1
ATOM 634 N N . GLY A 1 86 ? 5.164 -19.646 -4.932 1.00 88.56 86 GLY A N 1
ATOM 635 C CA . GLY A 1 86 ? 4.336 -20.404 -5.877 1.00 88.56 86 GLY A CA 1
ATOM 636 C C . GLY A 1 86 ? 3.496 -19.542 -6.826 1.00 88.56 86 GLY A C 1
ATOM 637 O O . GLY A 1 86 ? 2.866 -20.092 -7.723 1.00 88.56 86 GLY A O 1
ATOM 638 N N . THR A 1 87 ? 3.516 -18.214 -6.679 1.00 92.81 87 THR A N 1
ATOM 639 C CA . THR A 1 87 ? 2.954 -17.287 -7.674 1.00 92.81 87 THR A CA 1
ATOM 640 C C . THR A 1 87 ? 4.027 -16.847 -8.675 1.00 92.81 87 THR A C 1
ATOM 642 O O . THR A 1 87 ? 5.217 -17.100 -8.485 1.00 92.81 87 THR A O 1
ATOM 645 N N . SER A 1 88 ? 3.626 -16.140 -9.734 1.00 93.75 88 SER A N 1
ATOM 646 C CA . SER A 1 88 ? 4.549 -15.508 -10.687 1.00 93.75 88 SER A CA 1
ATOM 647 C C . SER A 1 88 ? 5.110 -14.164 -10.190 1.00 93.75 88 SER A C 1
ATOM 649 O O . SER A 1 88 ? 5.844 -13.501 -10.931 1.00 93.75 88 SER A O 1
ATOM 651 N N . ALA A 1 89 ? 4.769 -13.740 -8.967 1.00 95.50 89 ALA A N 1
ATOM 652 C CA . ALA A 1 89 ? 5.176 -12.458 -8.403 1.00 95.50 89 ALA A CA 1
ATOM 653 C C . ALA A 1 89 ? 6.682 -12.379 -8.133 1.00 95.50 89 ALA A C 1
ATOM 655 O O . ALA A 1 89 ? 7.311 -13.313 -7.635 1.00 95.50 89 ALA A O 1
ATOM 656 N N . LYS A 1 90 ? 7.255 -11.215 -8.434 1.00 95.69 90 LYS A N 1
ATOM 657 C CA . LYS A 1 90 ? 8.671 -10.889 -8.241 1.00 95.69 90 LYS A CA 1
ATOM 658 C C . LYS A 1 90 ? 8.793 -9.730 -7.259 1.00 95.69 90 LYS A C 1
ATOM 660 O O . LYS A 1 90 ? 7.962 -8.826 -7.271 1.00 95.69 90 LYS A O 1
ATOM 665 N N . ILE A 1 91 ? 9.836 -9.733 -6.430 1.00 95.50 91 ILE A N 1
ATOM 666 C CA . ILE A 1 91 ? 10.053 -8.701 -5.406 1.00 95.50 91 ILE A CA 1
ATOM 667 C C . ILE A 1 91 ? 11.413 -8.045 -5.627 1.00 95.50 91 ILE A C 1
ATOM 669 O O . ILE A 1 91 ? 12.460 -8.678 -5.494 1.00 95.50 91 ILE A O 1
ATOM 673 N N . GLY A 1 92 ? 11.388 -6.759 -5.968 1.00 94.12 92 GLY A N 1
ATOM 674 C CA . GLY A 1 92 ? 12.555 -5.897 -6.077 1.00 94.12 92 GLY A CA 1
ATOM 675 C C . GLY A 1 92 ? 12.712 -5.036 -4.829 1.00 94.12 92 GLY A C 1
ATOM 676 O O . GLY A 1 92 ? 11.830 -4.245 -4.494 1.00 94.12 92 GLY A O 1
ATOM 677 N N . VAL A 1 93 ? 13.856 -5.163 -4.157 1.00 93.56 93 VAL A N 1
ATOM 678 C CA . VAL A 1 93 ? 14.180 -4.393 -2.950 1.00 93.56 93 VAL A CA 1
ATOM 679 C C . VAL A 1 93 ? 15.275 -3.386 -3.267 1.00 93.56 93 VAL A C 1
ATOM 681 O O . VAL A 1 93 ? 16.374 -3.768 -3.666 1.00 93.56 93 VAL A O 1
ATOM 684 N N . GLY A 1 94 ? 14.999 -2.099 -3.063 1.00 89.50 94 GLY A N 1
ATOM 685 C CA . GLY A 1 94 ? 16.013 -1.068 -3.254 1.00 89.50 94 GLY A CA 1
ATOM 686 C C . GLY A 1 94 ? 15.517 0.353 -3.017 1.00 89.50 94 GLY A C 1
ATOM 687 O O . GLY A 1 94 ? 14.392 0.715 -3.357 1.00 89.50 94 GLY A O 1
ATOM 688 N N . ALA A 1 95 ? 16.399 1.203 -2.480 1.00 85.38 95 ALA A N 1
ATOM 689 C CA . ALA A 1 95 ? 16.095 2.616 -2.250 1.00 85.38 95 ALA A CA 1
ATOM 690 C C . ALA A 1 95 ? 15.764 3.364 -3.554 1.00 85.38 95 ALA A C 1
ATOM 692 O O . ALA A 1 95 ? 14.864 4.205 -3.585 1.00 85.38 95 ALA A O 1
ATOM 693 N N . ASN A 1 96 ? 16.465 3.027 -4.641 1.00 90.19 96 ASN A N 1
ATOM 694 C CA . ASN A 1 96 ? 16.168 3.520 -5.979 1.00 90.19 96 ASN A CA 1
ATOM 695 C C . ASN A 1 96 ? 15.256 2.522 -6.705 1.00 90.19 96 ASN A C 1
ATOM 697 O O . ASN A 1 96 ? 15.722 1.635 -7.429 1.00 90.19 96 ASN A O 1
ATOM 701 N N . ARG A 1 97 ? 13.942 2.665 -6.502 1.00 91.31 97 ARG A N 1
ATOM 702 C CA . ARG A 1 97 ? 12.946 1.774 -7.113 1.00 91.31 97 ARG A CA 1
ATOM 703 C C . ARG A 1 97 ? 12.955 1.843 -8.637 1.00 91.31 97 ARG A C 1
ATOM 705 O O . ARG A 1 97 ? 12.737 0.820 -9.267 1.00 91.31 97 ARG A O 1
ATOM 712 N N . ALA A 1 98 ? 13.286 2.987 -9.238 1.00 90.25 98 ALA A N 1
ATOM 713 C CA . ALA A 1 98 ? 13.388 3.098 -10.693 1.00 90.25 98 ALA A CA 1
ATOM 714 C C . ALA A 1 98 ? 14.541 2.259 -11.265 1.00 90.25 98 ALA A C 1
ATOM 716 O O . ALA A 1 98 ? 14.345 1.538 -12.235 1.00 90.25 98 ALA A O 1
ATOM 717 N N . ALA A 1 99 ? 15.726 2.308 -10.648 1.00 91.62 99 ALA A N 1
ATOM 718 C CA . ALA A 1 99 ? 16.850 1.464 -11.062 1.00 91.62 99 ALA A CA 1
ATOM 719 C C . ALA A 1 99 ? 16.561 -0.028 -10.819 1.00 91.62 99 ALA A C 1
ATOM 721 O O . ALA A 1 99 ? 16.873 -0.870 -11.657 1.00 91.62 99 ALA A O 1
ATOM 722 N N . THR A 1 100 ? 15.908 -0.338 -9.694 1.00 94.00 100 THR A N 1
ATOM 723 C CA . THR A 1 100 ? 15.486 -1.705 -9.359 1.00 94.00 100 THR A CA 1
ATOM 724 C C . THR A 1 100 ? 14.494 -2.235 -10.397 1.00 94.00 100 THR A C 1
ATOM 726 O O . THR A 1 100 ? 14.681 -3.333 -10.911 1.00 94.00 100 THR A O 1
ATOM 729 N N . ALA A 1 101 ? 13.496 -1.431 -10.781 1.00 93.25 101 ALA A N 1
ATOM 730 C CA . ALA A 1 101 ? 12.556 -1.754 -11.850 1.00 93.25 101 ALA A CA 1
ATOM 731 C C . ALA A 1 101 ? 13.280 -2.082 -13.158 1.00 93.25 101 ALA A C 1
ATOM 733 O O . ALA A 1 101 ? 13.043 -3.136 -13.735 1.00 93.25 101 ALA A O 1
ATOM 734 N N . THR A 1 102 ? 14.193 -1.211 -13.601 1.00 93.12 102 THR A N 1
ATOM 735 C CA . THR A 1 102 ? 14.950 -1.410 -14.844 1.00 93.12 102 THR A CA 1
ATOM 736 C C . THR A 1 102 ? 15.720 -2.728 -14.835 1.00 93.12 102 THR A C 1
ATOM 738 O O . THR A 1 102 ? 15.570 -3.508 -15.768 1.00 93.12 102 THR A O 1
ATOM 741 N N . SER A 1 103 ? 16.449 -3.033 -13.756 1.00 94.94 103 SER A N 1
ATOM 742 C CA . SER A 1 103 ? 17.204 -4.289 -13.645 1.00 94.94 103 SER A CA 1
ATOM 743 C C . SER A 1 103 ? 16.307 -5.530 -13.733 1.00 94.94 103 SER A C 1
ATOM 745 O O . SER A 1 103 ? 16.655 -6.509 -14.395 1.00 94.94 103 SER A O 1
ATOM 747 N N . PHE A 1 104 ? 15.130 -5.498 -13.104 1.00 95.81 104 PHE A N 1
ATOM 748 C CA . PHE A 1 104 ? 14.180 -6.608 -13.175 1.00 95.81 104 PHE A CA 1
ATOM 749 C C . PHE A 1 104 ? 13.535 -6.731 -14.558 1.00 95.81 104 PHE A C 1
ATOM 751 O O . PHE A 1 104 ? 13.405 -7.844 -15.061 1.00 95.81 104 PHE A O 1
ATOM 758 N N . LEU A 1 105 ? 13.168 -5.616 -15.190 1.00 93.62 105 LEU A N 1
ATOM 759 C CA . LEU A 1 105 ? 12.592 -5.608 -16.537 1.00 93.62 105 LEU A CA 1
ATOM 760 C C . LEU A 1 105 ? 13.599 -6.086 -17.593 1.00 93.62 105 LEU A C 1
ATOM 762 O O . LEU A 1 105 ? 13.207 -6.768 -18.532 1.00 93.62 105 LEU A O 1
ATOM 766 N N . GLU A 1 106 ? 14.889 -5.787 -17.431 1.00 93.38 106 GLU A N 1
ATOM 767 C CA . GLU A 1 106 ? 15.961 -6.325 -18.281 1.00 93.38 106 GLU A CA 1
ATOM 768 C C . GLU A 1 106 ? 16.152 -7.830 -18.066 1.00 93.38 106 GLU A C 1
ATOM 770 O O . GLU A 1 106 ? 16.281 -8.585 -19.028 1.00 93.38 106 GLU A O 1
ATOM 775 N N . ARG A 1 107 ? 16.126 -8.285 -16.808 1.00 93.62 107 ARG A N 1
ATOM 776 C CA . ARG A 1 107 ? 16.337 -9.695 -16.454 1.00 93.62 107 ARG A CA 1
ATOM 777 C C . ARG A 1 107 ? 15.182 -10.603 -16.870 1.00 93.62 107 ARG A C 1
ATOM 779 O O . ARG A 1 107 ? 15.420 -11.700 -17.365 1.00 93.62 107 ARG A O 1
ATOM 786 N N . TYR A 1 108 ? 13.950 -10.176 -16.620 1.00 93.12 108 TYR A N 1
ATOM 787 C CA . TYR A 1 108 ? 12.754 -11.003 -16.799 1.00 93.12 108 TYR A CA 1
ATOM 788 C C . TYR A 1 108 ? 11.969 -10.661 -18.066 1.00 93.12 108 TYR A C 1
ATOM 790 O O . TYR A 1 108 ? 11.015 -11.360 -18.398 1.00 93.12 108 TYR A O 1
ATOM 798 N N . SER A 1 109 ? 12.382 -9.626 -18.807 1.00 92.44 109 SER A N 1
ATOM 799 C CA . SER A 1 109 ? 11.578 -9.020 -19.874 1.00 92.44 109 SER A CA 1
ATOM 800 C C . SER A 1 109 ? 10.223 -8.509 -19.358 1.00 92.44 109 SER A C 1
ATOM 802 O O . SER A 1 109 ? 9.871 -8.645 -18.182 1.00 92.44 109 SER A O 1
ATOM 804 N N . TYR A 1 110 ? 9.450 -7.882 -20.240 1.00 92.12 110 TYR A N 1
ATOM 805 C CA . TYR A 1 110 ? 8.129 -7.365 -19.909 1.00 92.12 110 TYR A CA 1
ATOM 806 C C . TYR A 1 110 ? 7.098 -7.695 -20.984 1.00 92.12 110 TYR A C 1
ATOM 808 O O . TYR A 1 110 ? 7.445 -7.958 -22.138 1.00 92.12 110 TYR A O 1
ATOM 816 N N . MET A 1 111 ? 5.830 -7.719 -20.582 1.00 86.25 111 MET A N 1
ATOM 817 C CA . MET A 1 111 ? 4.694 -7.868 -21.487 1.00 86.25 111 MET A CA 1
ATOM 818 C C . MET A 1 111 ? 4.341 -6.502 -22.064 1.00 86.25 111 MET A C 1
ATOM 820 O O . MET A 1 111 ? 4.172 -5.543 -21.317 1.00 86.25 111 MET A O 1
ATOM 824 N N . ASP A 1 112 ? 4.223 -6.409 -23.387 1.00 77.69 112 ASP A N 1
ATOM 825 C CA . ASP A 1 112 ? 3.747 -5.184 -24.026 1.00 77.69 112 ASP A CA 1
ATOM 826 C C . ASP A 1 112 ? 2.245 -5.001 -23.719 1.00 77.69 112 ASP A C 1
ATOM 828 O O . ASP A 1 112 ? 1.439 -5.872 -24.082 1.00 77.69 112 ASP A O 1
ATOM 832 N N . PRO A 1 113 ? 1.836 -3.890 -23.076 1.00 67.69 113 PRO A N 1
ATOM 833 C CA . PRO A 1 113 ? 0.435 -3.622 -22.753 1.00 67.69 113 PRO A CA 1
ATOM 834 C C . PRO A 1 113 ? -0.481 -3.641 -23.985 1.00 67.69 113 PRO A C 1
ATOM 836 O O . PRO A 1 113 ? -1.654 -4.002 -23.880 1.00 67.69 113 PRO A O 1
ATOM 839 N N . CYS A 1 114 ? 0.051 -3.307 -25.166 1.00 60.06 114 CYS A N 1
ATOM 840 C CA . CYS A 1 114 ? -0.702 -3.266 -26.418 1.00 60.06 114 CYS A CA 1
ATOM 841 C C . CYS A 1 114 ? -1.111 -4.673 -26.883 1.00 60.06 114 CYS A C 1
ATOM 843 O O . CYS A 1 114 ? -2.201 -4.862 -27.430 1.00 60.06 114 CYS A O 1
ATOM 845 N N . ILE A 1 115 ? -0.275 -5.676 -26.595 1.00 53.72 115 ILE A N 1
ATOM 846 C CA . ILE A 1 115 ? -0.547 -7.096 -26.859 1.00 53.72 115 ILE A CA 1
ATOM 847 C C . ILE A 1 115 ? -1.577 -7.639 -25.848 1.00 53.72 115 ILE A C 1
ATOM 849 O O . ILE A 1 115 ? -2.391 -8.502 -26.181 1.00 53.72 115 ILE A O 1
ATOM 853 N N . GLY A 1 116 ? -1.621 -7.064 -24.640 1.00 47.72 116 GLY A N 1
ATOM 854 C CA . GLY A 1 116 ? -2.535 -7.430 -23.553 1.00 47.72 116 GLY A CA 1
ATOM 855 C C . GLY A 1 116 ? -4.027 -7.218 -23.847 1.00 47.72 116 GLY A C 1
ATOM 856 O O . GLY A 1 116 ? -4.867 -7.935 -23.307 1.00 47.72 116 GLY A O 1
ATOM 857 N N . SER A 1 117 ? -4.387 -6.310 -24.762 1.00 45.41 117 SER A N 1
ATOM 858 C CA . SER A 1 117 ? -5.787 -6.125 -25.196 1.00 45.41 117 SER A CA 1
ATOM 859 C C . SER A 1 117 ? -6.389 -7.373 -25.876 1.00 45.41 117 SER A C 1
ATOM 861 O O . SER A 1 117 ? -7.611 -7.521 -25.934 1.00 45.41 117 SER A O 1
ATOM 863 N N . CYS A 1 118 ? -5.543 -8.318 -26.312 1.00 38.59 118 CYS A N 1
ATOM 864 C CA . CYS A 1 118 ? -5.941 -9.608 -26.879 1.00 38.59 118 CYS A CA 1
ATOM 865 C C . CYS A 1 118 ? -6.291 -10.681 -25.823 1.00 38.59 118 CYS A C 1
ATOM 867 O O . CYS A 1 118 ? -6.741 -11.765 -26.191 1.00 38.59 118 CYS A O 1
ATOM 869 N N . PHE A 1 119 ? -6.159 -10.401 -24.515 1.00 42.97 119 PHE A N 1
ATOM 870 C CA . PHE A 1 119 ? -6.561 -11.343 -23.454 1.00 42.97 119 PHE A CA 1
ATOM 871 C C . PHE A 1 119 ? -8.083 -11.514 -23.311 1.00 42.97 119 PHE A C 1
ATOM 873 O O . PHE A 1 119 ? -8.543 -12.420 -22.614 1.00 42.97 119 PHE A O 1
ATOM 880 N N . LYS A 1 120 ? -8.895 -10.741 -24.050 1.00 34.34 120 LYS A N 1
ATOM 881 C CA . LYS A 1 120 ? -10.283 -11.125 -24.345 1.00 34.34 120 LYS A CA 1
ATOM 882 C C . LYS A 1 120 ? -10.302 -12.256 -25.386 1.00 34.34 120 LYS A C 1
ATOM 884 O O . LYS A 1 120 ? -10.578 -12.038 -26.559 1.00 34.34 120 LYS A O 1
ATOM 889 N N . GLY A 1 121 ? -10.056 -13.484 -24.929 1.00 36.66 121 GLY A N 1
ATOM 890 C CA . GLY A 1 121 ? -10.594 -14.683 -25.580 1.00 36.66 121 GLY A CA 1
ATOM 891 C C . GLY A 1 121 ? -9.760 -15.349 -26.678 1.00 36.66 121 GLY A C 1
ATOM 892 O O . GLY A 1 121 ? -10.323 -15.720 -27.707 1.00 36.66 121 GLY A O 1
ATOM 893 N N . ARG A 1 122 ? -8.465 -15.615 -26.462 1.00 35.06 122 ARG A N 1
ATOM 894 C CA . ARG A 1 122 ? -7.737 -16.594 -27.292 1.00 35.06 122 ARG A CA 1
ATOM 895 C C . ARG A 1 122 ? -6.899 -17.578 -26.477 1.00 35.06 122 ARG A C 1
ATOM 897 O O . ARG A 1 122 ? -5.739 -17.339 -26.175 1.00 35.06 122 ARG A O 1
ATOM 904 N N . CYS A 1 123 ? -7.478 -18.759 -26.248 1.00 34.62 123 CYS A N 1
ATOM 905 C CA . CYS A 1 123 ? -6.716 -20.003 -26.311 1.00 34.62 123 CYS A CA 1
ATOM 906 C C . CYS A 1 123 ? -6.271 -20.196 -27.766 1.00 34.62 123 CYS A C 1
ATOM 908 O O . CYS A 1 123 ? -7.026 -20.718 -28.583 1.00 34.62 123 CYS A O 1
ATOM 910 N N . SER A 1 124 ? -5.071 -19.753 -28.124 1.00 33.84 124 SER A N 1
ATOM 911 C CA . SER A 1 124 ? -4.449 -20.201 -29.370 1.00 33.84 124 SER A CA 1
ATOM 912 C C . SER A 1 124 ? -2.935 -20.176 -29.248 1.00 33.84 124 SER A C 1
ATOM 914 O O . SER A 1 124 ? -2.332 -19.113 -29.129 1.00 33.84 124 SER A O 1
ATOM 916 N N . ASN A 1 125 ? -2.368 -21.382 -29.304 1.00 40.38 125 ASN A N 1
ATOM 917 C CA . ASN A 1 125 ? -0.953 -21.699 -29.437 1.00 40.38 125 ASN A CA 1
ATOM 918 C C . ASN A 1 125 ? -0.187 -20.686 -30.296 1.00 40.38 125 ASN A C 1
ATOM 920 O O . ASN A 1 125 ? -0.366 -20.656 -31.514 1.00 40.38 125 ASN A O 1
ATOM 924 N N . GLN A 1 126 ? 0.766 -19.980 -29.692 1.00 40.66 126 GLN A N 1
ATOM 925 C CA . GLN A 1 126 ? 1.965 -19.547 -30.399 1.00 40.66 126 GLN A CA 1
ATOM 926 C C . GLN A 1 126 ? 3.200 -19.910 -29.575 1.00 40.66 126 GLN A C 1
ATOM 928 O O . GLN A 1 126 ? 3.403 -19.447 -28.458 1.00 40.66 126 GLN A O 1
ATOM 933 N N . LYS A 1 127 ? 4.020 -20.795 -30.149 1.00 38.78 127 LYS A N 1
ATOM 934 C CA . LYS A 1 127 ? 5.410 -21.013 -29.749 1.00 38.78 127 LYS A CA 1
ATOM 935 C C . LYS A 1 127 ? 6.245 -19.876 -30.339 1.00 38.78 127 LYS A C 1
ATOM 937 O O . LYS A 1 127 ? 6.182 -19.700 -31.549 1.00 38.78 127 LYS A O 1
ATOM 942 N N . MET A 1 128 ? 7.068 -19.202 -29.534 1.00 35.34 128 MET A N 1
ATOM 943 C CA . MET A 1 128 ? 8.536 -19.184 -29.687 1.00 35.34 128 MET A CA 1
ATOM 944 C C . MET A 1 128 ? 9.166 -18.236 -28.652 1.00 35.34 128 MET A C 1
ATOM 946 O O . MET A 1 128 ? 8.865 -17.047 -28.613 1.00 35.34 128 MET A O 1
ATOM 950 N N . GLY A 1 129 ? 10.080 -18.778 -27.849 1.00 37.03 129 GLY A N 1
ATOM 951 C CA . GLY A 1 129 ? 10.841 -18.078 -26.816 1.00 37.03 129 GLY A CA 1
ATOM 952 C C . GLY A 1 129 ? 10.943 -18.968 -25.583 1.00 37.03 129 GLY A C 1
ATOM 953 O O . GLY A 1 129 ? 9.933 -19.292 -24.975 1.00 37.03 129 GLY A O 1
ATOM 954 N N . SER A 1 130 ? 12.148 -19.405 -25.230 1.00 39.81 130 SER A N 1
ATOM 955 C CA . SER A 1 130 ? 12.435 -20.359 -24.145 1.00 39.81 130 SER A CA 1
ATOM 956 C C . SER A 1 130 ? 12.156 -19.841 -22.724 1.00 39.81 130 SER A C 1
ATOM 958 O O . SER A 1 130 ? 12.536 -20.502 -21.764 1.00 39.81 130 SER A O 1
ATOM 960 N N . ASN A 1 131 ? 11.478 -18.700 -22.588 1.00 48.69 131 ASN A N 1
ATOM 961 C CA . ASN A 1 131 ? 10.921 -18.214 -21.334 1.00 48.69 131 ASN A CA 1
ATOM 962 C C . ASN A 1 131 ? 9.401 -18.260 -21.470 1.00 48.69 131 ASN A C 1
ATOM 964 O O . ASN A 1 131 ? 8.826 -17.561 -22.307 1.00 48.69 131 ASN A O 1
ATOM 968 N N . SER A 1 132 ? 8.759 -19.100 -20.664 1.00 61.69 132 SER A N 1
ATOM 969 C CA . SER A 1 132 ? 7.306 -19.135 -20.521 1.00 61.69 132 SER A CA 1
ATOM 970 C C . SER A 1 132 ? 6.767 -17.715 -20.308 1.00 61.69 132 SER A C 1
ATOM 972 O O . SER A 1 132 ? 7.314 -16.973 -19.493 1.00 61.69 132 SER A O 1
ATOM 974 N N . GLU A 1 133 ? 5.714 -17.318 -21.038 1.00 66.12 133 GLU A N 1
ATOM 975 C CA . GLU A 1 133 ? 5.113 -15.971 -20.936 1.00 66.12 133 GLU A CA 1
ATOM 976 C C . GLU A 1 133 ? 4.774 -15.572 -19.495 1.00 66.12 133 GLU A C 1
ATOM 978 O O . GLU A 1 133 ? 4.833 -14.395 -19.153 1.00 66.12 133 GLU A O 1
ATOM 983 N N . SER A 1 134 ? 4.522 -16.564 -18.638 1.00 69.00 134 SER A N 1
ATOM 984 C CA . SER A 1 134 ? 4.290 -16.415 -17.203 1.00 69.00 134 SER A CA 1
ATOM 985 C C . SER A 1 134 ? 5.439 -15.764 -16.427 1.00 69.00 134 SER A C 1
ATOM 987 O O . SER A 1 134 ? 5.237 -15.383 -15.276 1.00 69.00 134 SER A O 1
ATOM 989 N N . ASP A 1 135 ? 6.640 -15.665 -17.005 1.00 84.44 135 ASP A N 1
ATOM 990 C CA . ASP A 1 135 ? 7.808 -15.102 -16.326 1.00 84.44 135 ASP A CA 1
ATOM 991 C C . ASP A 1 135 ? 8.065 -13.623 -16.671 1.00 84.44 135 ASP A C 1
ATOM 993 O O . ASP A 1 135 ? 8.758 -12.926 -15.926 1.00 84.44 135 ASP A O 1
ATOM 997 N N . LYS A 1 136 ? 7.455 -13.114 -17.751 1.00 93.38 136 LYS A N 1
ATOM 998 C CA . LYS A 1 136 ? 7.576 -11.710 -18.170 1.00 93.38 136 LYS A CA 1
ATOM 999 C C . LYS A 1 136 ? 6.771 -10.801 -17.254 1.00 93.38 136 LYS A C 1
ATOM 1001 O O . LYS A 1 136 ? 5.594 -11.052 -17.015 1.00 93.38 136 LYS A O 1
ATOM 1006 N N . ILE A 1 137 ? 7.370 -9.700 -16.807 1.00 95.81 137 ILE A N 1
ATOM 1007 C CA . ILE A 1 137 ? 6.689 -8.740 -15.930 1.00 95.81 137 ILE A CA 1
ATOM 1008 C C . ILE A 1 137 ? 5.580 -8.037 -16.713 1.00 95.81 137 ILE A C 1
ATOM 1010 O O . ILE A 1 137 ? 5.843 -7.408 -17.735 1.00 95.81 137 ILE A O 1
ATOM 1014 N N . GLY A 1 138 ? 4.344 -8.133 -16.233 1.00 95.00 138 GLY A N 1
ATOM 1015 C CA . GLY A 1 138 ? 3.189 -7.492 -16.864 1.00 95.00 138 GLY A CA 1
ATOM 1016 C C . GLY A 1 138 ? 2.682 -6.252 -16.135 1.00 95.00 138 GLY A C 1
ATOM 1017 O O . GLY A 1 138 ? 1.976 -5.451 -16.735 1.00 95.00 138 GLY A O 1
ATOM 1018 N N . ALA A 1 139 ? 3.056 -6.065 -14.868 1.00 96.56 139 ALA A N 1
ATOM 1019 C CA . ALA A 1 139 ? 2.699 -4.886 -14.085 1.00 96.56 139 ALA A CA 1
ATOM 1020 C C . ALA A 1 139 ? 3.709 -4.649 -12.957 1.00 96.56 139 ALA A C 1
ATOM 1022 O O . ALA A 1 139 ? 4.362 -5.582 -12.486 1.00 96.56 139 ALA A O 1
ATOM 1023 N N . VAL A 1 140 ? 3.814 -3.404 -12.500 1.00 97.44 140 VAL A N 1
ATOM 1024 C CA . VAL A 1 140 ? 4.644 -3.002 -11.360 1.00 97.44 140 VAL A CA 1
ATOM 1025 C C . VAL A 1 140 ? 3.754 -2.488 -10.236 1.00 97.44 140 VAL A C 1
ATOM 1027 O O . VAL A 1 140 ? 2.851 -1.694 -10.479 1.00 97.44 140 VAL A O 1
ATOM 1030 N N . ILE A 1 141 ? 4.032 -2.906 -9.002 1.00 97.62 141 ILE A N 1
ATOM 1031 C CA . ILE A 1 141 ? 3.355 -2.430 -7.794 1.00 97.62 141 ILE A CA 1
ATOM 1032 C C . ILE A 1 141 ? 4.375 -1.693 -6.925 1.00 97.62 141 ILE A C 1
ATOM 1034 O O . ILE A 1 141 ? 5.387 -2.272 -6.532 1.00 97.62 141 ILE A O 1
ATOM 1038 N N . LEU A 1 142 ? 4.130 -0.422 -6.611 1.00 95.56 142 LEU A N 1
ATOM 1039 C CA . LEU A 1 142 ? 4.950 0.343 -5.672 1.00 95.56 142 LEU A CA 1
ATOM 1040 C C . LEU A 1 142 ? 4.384 0.205 -4.264 1.00 95.56 142 LEU A C 1
ATOM 1042 O O . LEU A 1 142 ? 3.308 0.722 -3.971 1.00 95.56 142 LEU A O 1
ATOM 1046 N N . ASP A 1 143 ? 5.151 -0.431 -3.388 1.00 93.69 143 ASP A N 1
ATOM 1047 C CA . ASP A 1 143 ? 4.871 -0.462 -1.958 1.00 93.69 143 ASP A CA 1
ATOM 1048 C C . ASP A 1 143 ? 5.377 0.832 -1.297 1.00 93.69 143 ASP A C 1
ATOM 1050 O O . ASP A 1 143 ? 6.520 1.249 -1.507 1.00 93.69 143 ASP A O 1
ATOM 1054 N N . ASP A 1 144 ? 4.506 1.516 -0.553 1.00 91.25 144 ASP A N 1
ATOM 1055 C CA . ASP A 1 144 ? 4.723 2.865 -0.012 1.00 91.25 144 ASP A CA 1
ATOM 1056 C C . ASP A 1 144 ? 5.115 3.872 -1.120 1.00 91.25 144 ASP A C 1
ATOM 1058 O O . ASP A 1 144 ? 6.171 4.525 -1.104 1.00 91.25 144 ASP A O 1
ATOM 1062 N N . GLY A 1 145 ? 4.298 3.901 -2.178 1.00 90.94 145 GLY A N 1
ATOM 1063 C CA . GLY A 1 145 ? 4.585 4.595 -3.438 1.00 90.94 145 GLY A CA 1
ATOM 1064 C C . GLY A 1 145 ? 4.197 6.075 -3.498 1.00 90.94 145 GLY A C 1
ATOM 1065 O O . GLY A 1 145 ? 4.800 6.808 -4.277 1.00 90.94 145 GLY A O 1
ATOM 1066 N N . MET A 1 146 ? 3.286 6.554 -2.642 1.00 91.25 146 MET A N 1
ATOM 1067 C CA . MET A 1 146 ? 2.681 7.894 -2.780 1.00 91.25 146 MET A CA 1
ATOM 1068 C C . MET A 1 146 ? 3.686 9.061 -2.751 1.00 91.25 146 MET A C 1
ATOM 1070 O O . MET A 1 146 ? 3.501 10.054 -3.457 1.00 91.25 146 MET A O 1
ATOM 1074 N N . GLN A 1 147 ? 4.762 8.950 -1.961 1.00 91.06 147 GLN A N 1
ATOM 1075 C CA . GLN A 1 147 ? 5.840 9.952 -1.900 1.00 91.06 147 GLN A CA 1
ATOM 1076 C C . GLN A 1 147 ? 6.933 9.730 -2.971 1.00 91.06 147 GLN A C 1
ATOM 1078 O O . GLN A 1 147 ? 7.919 10.467 -3.032 1.00 91.06 147 GLN A O 1
ATOM 1083 N N . HIS A 1 148 ? 6.820 8.693 -3.803 1.00 88.81 148 HIS A N 1
ATOM 1084 C CA . HIS A 1 148 ? 7.846 8.286 -4.763 1.00 88.81 148 HIS A CA 1
ATOM 1085 C C . HIS A 1 148 ? 7.661 8.898 -6.145 1.00 88.81 148 HIS A C 1
ATOM 1087 O O . HIS A 1 148 ? 7.384 8.215 -7.128 1.00 88.81 148 HIS A O 1
ATOM 1093 N N . LEU A 1 149 ? 7.889 10.201 -6.232 1.00 87.56 149 LEU A N 1
ATOM 1094 C CA . LEU A 1 149 ? 7.593 10.971 -7.441 1.00 87.56 149 LEU A CA 1
ATOM 1095 C C . LEU A 1 149 ? 8.525 10.678 -8.634 1.00 87.56 149 LEU A C 1
ATOM 1097 O O . LEU A 1 149 ? 8.259 11.133 -9.741 1.00 87.56 149 LEU A O 1
ATOM 1101 N N . SER A 1 150 ? 9.614 9.920 -8.445 1.00 87.06 150 SER A N 1
ATOM 1102 C CA . SER A 1 150 ? 10.563 9.588 -9.521 1.00 87.06 150 SER A CA 1
ATOM 1103 C C . SER A 1 150 ? 10.061 8.524 -10.501 1.00 87.06 150 SER A C 1
ATOM 1105 O O . SER A 1 150 ? 10.674 8.333 -11.552 1.00 87.06 150 SER A O 1
ATOM 1107 N N . LEU A 1 151 ? 8.984 7.812 -10.166 1.00 89.31 151 LEU A N 1
ATOM 1108 C CA . LEU A 1 151 ? 8.300 6.898 -11.078 1.00 89.31 151 LEU A CA 1
ATOM 1109 C C . LEU A 1 151 ? 6.928 7.466 -11.418 1.00 89.31 151 LEU A C 1
ATOM 1111 O O . LEU A 1 151 ? 6.229 7.985 -10.550 1.00 89.31 151 LEU A O 1
ATOM 1115 N N . TRP A 1 152 ? 6.554 7.372 -12.690 1.00 90.75 152 TRP A N 1
ATOM 1116 C CA . TRP A 1 152 ? 5.180 7.623 -13.104 1.00 90.75 152 TRP A CA 1
ATOM 1117 C C . TRP A 1 152 ? 4.285 6.479 -12.615 1.00 90.75 152 TRP A C 1
ATOM 1119 O O . TRP A 1 152 ? 4.732 5.334 -12.554 1.00 90.75 152 TRP A O 1
ATOM 1129 N N . ARG A 1 153 ? 3.046 6.802 -12.233 1.00 92.75 153 ARG A N 1
ATOM 1130 C CA . ARG A 1 153 ? 2.048 5.835 -11.774 1.00 92.75 153 ARG A CA 1
ATOM 1131 C C . ARG A 1 153 ? 0.816 5.990 -12.645 1.00 92.75 153 ARG A C 1
ATOM 1133 O O . ARG A 1 153 ? 0.353 7.113 -12.824 1.00 92.75 153 ARG A O 1
ATOM 1140 N N . ASP A 1 154 ? 0.318 4.878 -13.158 1.00 94.62 154 ASP A N 1
ATOM 1141 C CA . ASP A 1 154 ? -0.915 4.833 -13.942 1.00 94.62 154 ASP A CA 1
ATOM 1142 C C . ASP A 1 154 ? -2.145 4.776 -13.034 1.00 94.62 154 ASP A C 1
ATOM 1144 O O . ASP A 1 154 ? -3.209 5.252 -13.417 1.00 94.62 154 ASP A O 1
ATOM 1148 N N . ILE A 1 155 ? -1.992 4.203 -11.832 1.00 95.88 155 ILE A N 1
ATOM 1149 C CA . ILE A 1 155 ? -3.022 4.165 -10.790 1.00 95.88 155 ILE A CA 1
ATOM 1150 C C . ILE A 1 155 ? -2.375 4.474 -9.437 1.00 95.88 155 ILE A C 1
ATOM 1152 O O . ILE A 1 155 ? -1.414 3.813 -9.036 1.00 95.88 155 ILE A O 1
ATOM 1156 N N . GLU A 1 156 ? -2.924 5.439 -8.703 1.00 96.19 156 GLU A N 1
ATOM 1157 C CA . GLU A 1 156 ? -2.533 5.772 -7.331 1.00 96.19 156 GLU A CA 1
ATOM 1158 C C . GLU A 1 156 ? -3.627 5.363 -6.328 1.00 96.19 156 GLU A C 1
ATOM 1160 O O . GLU A 1 156 ? -4.684 5.994 -6.233 1.00 96.19 156 GLU A O 1
ATOM 1165 N N . ILE A 1 157 ? -3.352 4.317 -5.547 1.00 97.19 157 ILE A N 1
ATOM 1166 C CA . ILE A 1 157 ? -4.210 3.826 -4.465 1.00 97.19 157 ILE A CA 1
ATOM 1167 C C . ILE A 1 157 ? -3.699 4.384 -3.138 1.00 97.19 157 ILE A C 1
ATOM 1169 O O . ILE A 1 157 ? -2.583 4.084 -2.703 1.00 97.19 157 ILE A O 1
ATOM 1173 N N . VAL A 1 158 ? -4.538 5.161 -2.455 1.00 95.94 158 VAL A N 1
ATOM 1174 C CA . VAL A 1 158 ? -4.213 5.717 -1.140 1.00 95.94 158 VAL A CA 1
ATOM 1175 C C . VAL A 1 158 ? -4.976 4.984 -0.045 1.00 95.94 158 VAL A C 1
ATOM 1177 O O . VAL A 1 158 ? -6.202 5.032 0.037 1.00 95.94 158 VAL A O 1
ATOM 1180 N N . MET A 1 159 ? -4.221 4.334 0.833 1.00 94.94 159 MET A N 1
ATOM 1181 C CA . MET A 1 159 ? -4.723 3.680 2.032 1.00 94.94 159 MET A CA 1
ATOM 1182 C C . MET A 1 159 ? -4.942 4.705 3.148 1.00 94.94 159 MET A C 1
ATOM 1184 O O . MET A 1 159 ? -4.038 5.478 3.488 1.00 94.94 159 MET A O 1
ATOM 1188 N N . VAL A 1 160 ? -6.122 4.667 3.760 1.00 93.25 160 VAL A N 1
ATOM 1189 C CA . VAL A 1 160 ? -6.517 5.513 4.891 1.00 93.25 160 VAL A CA 1
ATOM 1190 C C . VAL A 1 160 ? -7.021 4.616 6.019 1.00 93.25 160 VAL A C 1
ATOM 1192 O O . VAL A 1 160 ? -7.918 3.805 5.819 1.00 93.25 160 VAL A O 1
ATOM 1195 N N . ASN A 1 161 ? -6.455 4.741 7.218 1.00 89.56 161 ASN A N 1
ATOM 1196 C CA . ASN A 1 161 ? -6.935 4.005 8.388 1.00 89.56 161 ASN A CA 1
ATOM 1197 C C . ASN A 1 161 ? -8.229 4.646 8.926 1.00 89.56 161 ASN A C 1
ATOM 1199 O O . ASN A 1 161 ? -8.207 5.797 9.354 1.00 89.56 161 ASN A O 1
ATOM 1203 N N . GLY A 1 162 ? -9.337 3.902 8.932 1.00 89.12 162 GLY A N 1
ATOM 1204 C CA . GLY A 1 162 ? -10.651 4.368 9.382 1.00 89.12 162 GLY A CA 1
ATOM 1205 C C . GLY A 1 162 ? -10.698 4.776 10.857 1.00 89.12 162 GLY A C 1
ATOM 1206 O O . GLY A 1 162 ? -11.441 5.685 11.212 1.00 89.12 162 GLY A O 1
ATOM 1207 N N . MET A 1 163 ? -9.857 4.173 11.703 1.00 84.94 163 MET A N 1
ATOM 1208 C CA . MET A 1 163 ? -9.781 4.484 13.137 1.00 84.94 163 MET A CA 1
ATOM 1209 C C . MET A 1 163 ? -9.050 5.795 13.418 1.00 84.94 163 MET A C 1
ATOM 1211 O O . MET A 1 163 ? -9.355 6.499 14.377 1.00 84.94 163 MET A O 1
ATOM 1215 N N . ASN A 1 164 ? -8.022 6.099 12.626 1.00 85.12 164 ASN A N 1
ATOM 1216 C CA . ASN A 1 164 ? -7.187 7.278 12.825 1.00 85.12 164 ASN A CA 1
ATOM 1217 C C . ASN A 1 164 ? -6.640 7.785 11.482 1.00 85.12 164 ASN A C 1
ATOM 1219 O O . ASN A 1 164 ? -5.462 7.580 11.170 1.00 85.12 164 ASN A O 1
ATOM 1223 N N . PRO A 1 165 ? -7.484 8.439 10.671 1.00 86.12 165 PRO A N 1
ATOM 1224 C CA . PRO A 1 165 ? -7.157 8.735 9.281 1.00 86.12 165 PRO A CA 1
ATOM 1225 C C . PRO A 1 165 ? -6.080 9.818 9.150 1.00 86.12 165 PRO A C 1
ATOM 1227 O O . PRO A 1 165 ? -5.165 9.685 8.341 1.00 86.12 165 PRO A O 1
ATOM 1230 N N . TRP A 1 166 ? -6.152 10.876 9.969 1.00 88.94 166 TRP A N 1
ATOM 1231 C CA . TRP A 1 166 ? -5.348 12.099 9.802 1.00 88.94 166 TRP A CA 1
ATOM 1232 C C . TRP A 1 166 ? -4.526 12.492 11.041 1.00 88.94 166 TRP A C 1
ATOM 1234 O O . TRP A 1 166 ? -3.804 13.494 11.007 1.00 88.94 166 TRP A O 1
ATOM 1244 N N . GLY A 1 167 ? -4.651 11.759 12.154 1.00 86.69 167 GLY A N 1
ATOM 1245 C CA . GLY A 1 167 ? -4.072 12.136 13.444 1.00 86.69 167 GLY A CA 1
ATOM 1246 C C . GLY A 1 167 ? -4.432 13.563 13.857 1.00 86.69 167 GLY A C 1
ATOM 1247 O O . GLY A 1 167 ? -5.584 13.981 13.789 1.00 86.69 167 GLY A O 1
ATOM 1248 N N . ASN A 1 168 ? -3.427 14.352 14.238 1.00 89.38 168 ASN A N 1
ATOM 1249 C CA . ASN A 1 168 ? -3.612 15.751 14.634 1.00 89.38 168 ASN A CA 1
ATOM 1250 C C . ASN A 1 168 ? -3.613 16.747 13.454 1.00 89.38 168 ASN A C 1
ATOM 1252 O O . ASN A 1 168 ? -3.508 17.953 13.681 1.00 89.38 168 ASN A O 1
ATOM 1256 N N . LYS A 1 169 ? -3.701 16.260 12.206 1.00 89.94 169 LYS A N 1
ATOM 1257 C CA . LYS A 1 169 ? -3.714 17.056 10.963 1.00 89.94 169 LYS A CA 1
ATOM 1258 C C . LYS A 1 169 ? -2.472 17.934 10.742 1.00 89.94 169 LYS A C 1
ATOM 1260 O O . LYS A 1 169 ? -2.498 18.829 9.898 1.00 89.94 169 LYS A O 1
ATOM 1265 N N . LYS A 1 170 ? -1.377 17.690 11.468 1.00 90.69 170 LYS A N 1
ATOM 1266 C CA . LYS A 1 170 ? -0.094 18.381 11.281 1.00 90.69 170 LYS A CA 1
ATOM 1267 C C . LYS A 1 170 ? 0.886 17.493 10.520 1.00 90.69 170 LYS A C 1
ATOM 1269 O O . LYS A 1 170 ? 0.853 16.267 10.642 1.00 90.69 170 LYS A O 1
ATOM 1274 N N . LEU A 1 171 ? 1.762 18.133 9.748 1.00 91.44 171 LEU A N 1
ATOM 1275 C CA . LEU A 1 171 ? 2.891 17.472 9.097 1.00 91.44 171 LEU A CA 1
ATOM 1276 C C . LEU A 1 171 ? 3.935 17.039 10.128 1.00 91.44 171 LEU A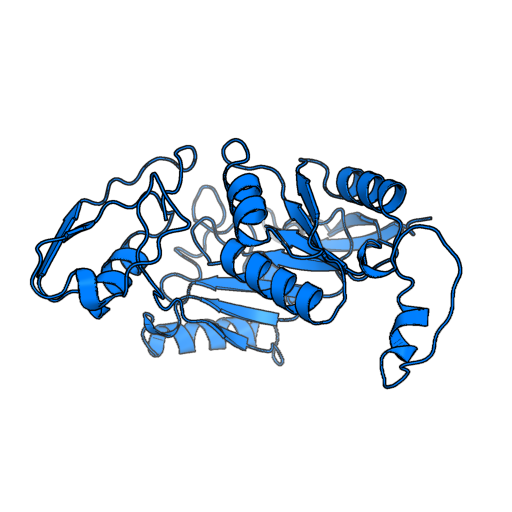 C 1
ATOM 1278 O O . LEU A 1 171 ? 4.043 17.630 11.207 1.00 91.44 171 LEU A O 1
ATOM 1282 N N . LEU A 1 172 ? 4.745 16.051 9.763 1.00 86.19 172 LEU A N 1
ATOM 1283 C CA . LEU A 1 172 ? 5.952 15.703 10.504 1.00 86.19 172 LEU A CA 1
ATOM 1284 C C . LEU A 1 172 ? 6.867 16.930 10.690 1.00 86.19 172 LEU A C 1
ATOM 1286 O O . LEU A 1 172 ? 6.997 17.739 9.769 1.00 86.19 172 LEU A O 1
ATOM 1290 N N . PRO A 1 173 ? 7.532 17.069 11.854 1.00 90.50 173 PRO A N 1
ATOM 1291 C CA . PRO A 1 173 ? 7.487 16.181 13.026 1.00 90.50 173 PRO A CA 1
ATOM 1292 C C . PRO A 1 173 ? 6.319 16.467 13.992 1.00 90.50 173 PRO A C 1
ATOM 1294 O O . PRO A 1 173 ? 6.147 15.748 14.970 1.00 90.50 173 PRO A O 1
ATOM 1297 N N . LEU A 1 174 ? 5.518 17.511 13.749 1.00 91.19 174 LEU A N 1
ATOM 1298 C CA . LEU A 1 174 ? 4.444 17.946 14.653 1.00 91.19 174 LEU A CA 1
ATOM 1299 C C . LEU A 1 174 ? 3.213 17.036 14.628 1.00 91.19 174 LEU A C 1
ATOM 1301 O O . LEU A 1 174 ? 2.343 17.171 15.486 1.00 91.19 174 LEU A O 1
ATOM 1305 N N . GLY A 1 175 ? 3.110 16.153 13.642 1.00 88.69 175 GLY A N 1
ATOM 1306 C CA . GLY A 1 175 ? 2.008 15.225 13.454 1.00 88.69 175 GLY A CA 1
ATOM 1307 C C . GLY A 1 175 ? 2.370 14.082 12.514 1.00 88.69 175 GLY A C 1
ATOM 1308 O O . GLY A 1 175 ? 3.479 14.054 11.982 1.00 88.69 175 GLY A O 1
ATOM 1309 N N . PRO A 1 176 ? 1.458 13.121 12.299 1.00 89.62 176 PRO A N 1
ATOM 1310 C CA . PRO A 1 176 ? 1.770 11.911 11.548 1.00 89.62 176 PRO A CA 1
ATOM 1311 C C . PRO A 1 176 ? 1.730 12.099 10.028 1.00 89.62 176 PRO A C 1
ATOM 1313 O O . PRO A 1 176 ? 2.108 11.172 9.314 1.00 89.62 176 PRO A O 1
ATOM 1316 N N . LEU A 1 177 ? 1.262 13.240 9.509 1.00 91.94 177 LEU A N 1
ATOM 1317 C CA . LEU A 1 177 ? 1.155 13.449 8.066 1.00 91.94 177 LEU A CA 1
ATOM 1318 C C . LEU A 1 177 ? 2.542 13.605 7.420 1.00 91.94 177 LEU A C 1
ATOM 1320 O O . LEU A 1 177 ? 3.363 14.419 7.841 1.00 91.94 177 LEU A O 1
ATOM 1324 N N . ARG A 1 178 ? 2.783 12.839 6.357 1.00 91.19 178 ARG A N 1
ATOM 1325 C CA . ARG A 1 178 ? 3.963 12.913 5.479 1.00 91.19 178 ARG A CA 1
ATOM 1326 C C . ARG A 1 178 ? 3.834 14.033 4.455 1.00 91.19 178 ARG A C 1
ATOM 1328 O O . ARG A 1 178 ? 4.829 14.616 4.047 1.00 91.19 178 ARG A O 1
ATOM 1335 N N . GLU A 1 179 ? 2.600 14.314 4.062 1.00 91.94 179 GLU A N 1
ATOM 1336 C CA . GLU A 1 179 ? 2.211 15.303 3.066 1.00 91.94 179 GLU A CA 1
ATOM 1337 C C . GLU A 1 179 ? 0.877 15.946 3.477 1.00 91.94 179 GLU A C 1
ATOM 1339 O O . GLU A 1 179 ? 0.121 15.352 4.254 1.00 91.94 179 GLU A O 1
ATOM 1344 N N . PRO A 1 180 ? 0.566 17.164 2.998 1.00 91.94 180 PRO A N 1
ATOM 1345 C CA . PRO A 1 180 ? -0.709 17.812 3.295 1.00 91.94 180 PRO A CA 1
ATOM 1346 C C . PRO A 1 180 ? -1.878 17.004 2.720 1.00 91.94 180 PRO A C 1
ATOM 1348 O O . PRO A 1 180 ? -1.728 16.326 1.707 1.00 91.94 180 PRO A O 1
ATOM 1351 N N . LEU A 1 181 ? -3.078 17.150 3.291 1.00 91.44 181 LEU A N 1
ATOM 1352 C CA . LEU A 1 181 ? -4.278 16.463 2.784 1.00 91.44 181 LEU A CA 1
ATOM 1353 C C . LEU A 1 181 ? -4.560 16.768 1.303 1.00 91.44 181 LEU A C 1
ATOM 1355 O O . LEU A 1 181 ? -5.041 15.898 0.589 1.00 91.44 181 LEU A O 1
ATOM 1359 N N . ALA A 1 182 ? -4.179 17.952 0.812 1.00 90.81 182 ALA A N 1
ATOM 1360 C CA . ALA A 1 182 ? -4.286 18.315 -0.604 1.00 90.81 182 ALA A CA 1
ATOM 1361 C C . ALA A 1 182 ? -3.543 17.351 -1.556 1.00 90.81 182 ALA A C 1
ATOM 1363 O O . ALA A 1 182 ? -3.885 17.262 -2.731 1.00 90.81 182 ALA A O 1
ATOM 1364 N N . ALA A 1 183 ? -2.558 16.588 -1.070 1.00 91.25 183 ALA A N 1
ATOM 1365 C CA . ALA A 1 183 ? -1.884 15.561 -1.860 1.00 91.25 183 ALA A CA 1
ATOM 1366 C C . ALA A 1 183 ? -2.814 14.399 -2.270 1.00 91.25 183 ALA A C 1
ATOM 1368 O O . ALA A 1 183 ? -2.508 13.702 -3.237 1.00 91.25 183 ALA A O 1
ATOM 1369 N N . LEU A 1 184 ? -3.970 14.226 -1.610 1.00 92.12 184 LEU A N 1
ATOM 1370 C CA . LEU A 1 184 ? -5.009 13.271 -2.022 1.00 92.12 184 LEU A CA 1
ATOM 1371 C C . LEU A 1 184 ? -5.597 13.582 -3.401 1.00 92.12 184 LEU A C 1
ATOM 1373 O O . LEU A 1 184 ? -6.158 12.679 -4.007 1.00 92.12 184 LEU A O 1
ATOM 1377 N N . CYS A 1 185 ? -5.416 14.790 -3.950 1.00 91.81 185 CYS A N 1
ATOM 1378 C CA . CYS A 1 185 ? -5.775 15.068 -5.345 1.00 91.81 185 CYS A CA 1
ATOM 1379 C C . CYS A 1 185 ? -5.085 14.117 -6.338 1.00 91.81 185 CYS A C 1
ATOM 1381 O O . CYS A 1 185 ? -5.597 13.920 -7.436 1.00 91.81 185 CYS A O 1
ATOM 1383 N N . ARG A 1 186 ? -3.931 13.537 -5.967 1.00 91.75 186 ARG A N 1
ATOM 1384 C CA . ARG A 1 186 ? -3.206 12.558 -6.791 1.00 91.75 186 ARG A CA 1
ATOM 1385 C C . ARG A 1 186 ? -3.791 11.150 -6.727 1.00 91.75 186 ARG A C 1
ATOM 1387 O O . ARG A 1 186 ? -3.375 10.324 -7.524 1.00 91.75 186 ARG A O 1
ATOM 1394 N N . ALA A 1 187 ? -4.673 10.867 -5.770 1.00 94.56 187 ALA A N 1
ATOM 1395 C CA . ALA A 1 187 ? -5.277 9.554 -5.626 1.00 94.56 187 ALA A CA 1
ATOM 1396 C C . ALA A 1 187 ? -6.302 9.317 -6.739 1.00 94.56 187 ALA A C 1
ATOM 1398 O O . ALA A 1 187 ? -7.139 10.178 -7.033 1.00 94.56 187 ALA A O 1
ATOM 1399 N N . ASP A 1 188 ? -6.261 8.125 -7.318 1.00 95.31 188 ASP A N 1
ATOM 1400 C CA . ASP A 1 188 ? -7.308 7.616 -8.200 1.00 95.31 188 ASP A CA 1
ATOM 1401 C C . ASP A 1 188 ? -8.338 6.824 -7.405 1.00 95.31 188 ASP A C 1
ATOM 1403 O O . ASP A 1 188 ? -9.526 6.870 -7.712 1.00 95.31 188 ASP A O 1
ATOM 1407 N N . ILE A 1 189 ? -7.876 6.129 -6.363 1.00 95.88 189 ILE A N 1
ATOM 1408 C CA . ILE A 1 189 ? -8.690 5.282 -5.500 1.00 95.88 189 ILE A CA 1
ATOM 1409 C C . ILE A 1 189 ? -8.286 5.528 -4.049 1.00 95.88 189 ILE A C 1
ATOM 1411 O O . ILE A 1 189 ? -7.097 5.556 -3.721 1.00 95.88 189 ILE A O 1
ATOM 1415 N N . VAL A 1 190 ? -9.273 5.647 -3.163 1.00 95.94 190 VAL A N 1
ATOM 1416 C CA . VAL A 1 190 ? -9.043 5.616 -1.717 1.00 95.94 190 VAL A CA 1
ATOM 1417 C C . VAL A 1 190 ? -9.574 4.312 -1.146 1.00 95.94 190 VAL A C 1
ATOM 1419 O O . VAL A 1 190 ? -10.687 3.888 -1.453 1.00 95.94 190 VAL A O 1
ATOM 1422 N N . VAL A 1 191 ? -8.776 3.680 -0.291 1.00 95.88 191 VAL A N 1
ATOM 1423 C CA . VAL A 1 191 ? -9.183 2.477 0.430 1.00 95.88 191 VAL A CA 1
ATOM 1424 C C . VAL A 1 191 ? -9.172 2.749 1.925 1.00 95.88 191 VAL A C 1
ATOM 1426 O O . VAL A 1 191 ? -8.128 3.042 2.511 1.00 95.88 191 VAL A O 1
ATOM 1429 N N . LEU A 1 192 ? -10.341 2.614 2.542 1.00 93.75 192 LEU A N 1
ATOM 1430 C CA . LEU A 1 192 ? -10.528 2.698 3.979 1.00 93.75 192 LEU A CA 1
ATOM 1431 C C . LEU A 1 192 ? -10.244 1.344 4.621 1.00 93.75 192 LEU A C 1
ATOM 1433 O O . LEU A 1 192 ? -10.926 0.346 4.385 1.00 93.75 192 LEU A O 1
ATOM 1437 N N . HIS A 1 193 ? -9.193 1.318 5.425 1.00 90.25 193 HIS A N 1
ATOM 1438 C CA . HIS A 1 193 ? -8.731 0.157 6.165 1.00 90.25 193 HIS A CA 1
ATOM 1439 C C . HIS A 1 193 ? -9.281 0.159 7.591 1.00 90.25 193 HIS A C 1
ATOM 1441 O O . HIS A 1 193 ? -9.348 1.223 8.201 1.00 90.25 193 HIS A O 1
ATOM 1447 N N . HIS A 1 194 ? -9.636 -1.011 8.134 1.00 86.44 194 HIS A N 1
ATOM 1448 C CA . HIS A 1 194 ? -10.328 -1.143 9.429 1.00 86.44 194 HIS A CA 1
ATOM 1449 C C . HIS A 1 194 ? -11.662 -0.385 9.485 1.00 86.44 194 HIS A C 1
ATOM 1451 O O . HIS A 1 194 ? -12.02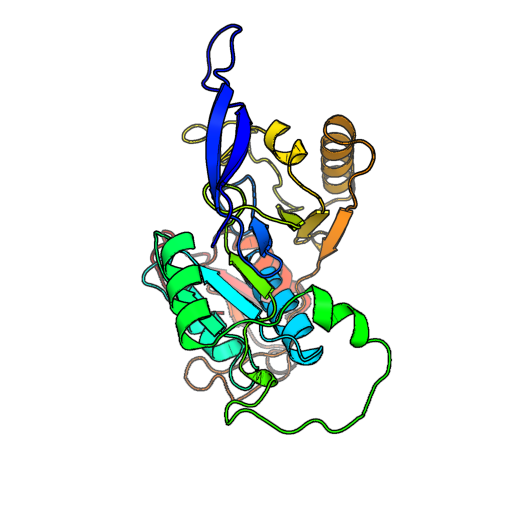9 0.177 10.517 1.00 86.44 194 HIS A O 1
ATOM 1457 N N . ALA A 1 195 ? -12.387 -0.340 8.367 1.00 82.88 195 ALA A N 1
ATOM 1458 C CA . ALA A 1 195 ? -13.681 0.335 8.312 1.00 82.88 195 ALA A CA 1
ATOM 1459 C C . ALA A 1 195 ? -14.715 -0.303 9.259 1.00 82.88 195 ALA A C 1
ATOM 1461 O O . ALA A 1 195 ? -15.580 0.380 9.780 1.00 82.88 195 ALA A O 1
ATOM 1462 N N . ASP A 1 196 ? -14.588 -1.600 9.528 1.00 83.12 196 ASP A N 1
ATOM 1463 C CA . ASP A 1 196 ? -15.426 -2.375 10.447 1.00 83.12 196 ASP A CA 1
ATOM 1464 C C . ASP A 1 196 ? -15.114 -2.158 11.936 1.00 83.12 196 ASP A C 1
ATOM 1466 O O . ASP A 1 1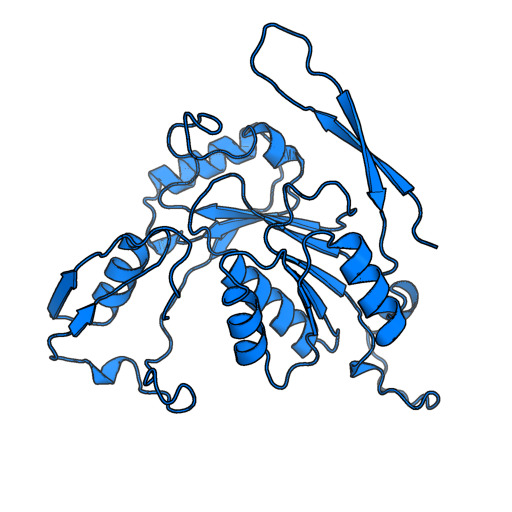96 ? -15.845 -2.652 12.799 1.00 83.12 196 ASP A O 1
ATOM 1470 N N . LEU A 1 197 ? -14.003 -1.485 12.240 1.00 83.50 197 LEU A N 1
ATOM 1471 C CA . LEU A 1 197 ? -13.637 -1.077 13.595 1.00 83.50 197 LEU A CA 1
ATOM 1472 C C . LEU A 1 197 ? -13.979 0.398 13.846 1.00 83.50 197 LEU A C 1
ATOM 1474 O O . LEU A 1 197 ? -14.067 0.810 14.999 1.00 83.50 197 LEU A O 1
ATOM 1478 N N . ALA A 1 198 ? -14.153 1.185 12.779 1.00 85.25 198 ALA A N 1
ATOM 1479 C CA . ALA A 1 198 ? -14.366 2.622 12.846 1.00 85.25 198 ALA A CA 1
ATOM 1480 C C . ALA A 1 198 ? -15.840 2.981 13.053 1.00 85.25 198 ALA A C 1
ATOM 1482 O O . ALA A 1 198 ? -16.733 2.407 12.434 1.00 85.25 198 ALA A O 1
ATOM 1483 N N . ASP A 1 199 ? -16.087 3.999 13.876 1.00 87.19 199 ASP A N 1
ATOM 1484 C CA . ASP A 1 199 ? -17.430 4.546 14.057 1.00 87.19 199 ASP A CA 1
ATOM 1485 C C . ASP A 1 199 ? -17.947 5.201 12.765 1.00 87.19 199 ASP A C 1
ATOM 1487 O O . ASP A 1 199 ? -17.193 5.847 12.029 1.00 87.19 199 ASP A O 1
ATOM 1491 N N . ASN A 1 200 ? -19.260 5.125 12.527 1.00 88.62 200 ASN A N 1
ATOM 1492 C CA . ASN A 1 200 ? -19.897 5.737 11.353 1.00 88.62 200 ASN A CA 1
ATOM 1493 C C . ASN A 1 200 ? -19.614 7.245 11.244 1.00 88.62 200 ASN A C 1
ATOM 1495 O O . ASN A 1 200 ? -19.469 7.772 10.144 1.00 88.62 200 ASN A O 1
ATOM 1499 N N . GLU A 1 201 ? -19.494 7.949 12.374 1.00 89.19 201 GLU A N 1
ATOM 1500 C CA . GLU A 1 201 ? -19.124 9.369 12.390 1.00 89.19 201 GLU A CA 1
ATOM 1501 C C . GLU A 1 201 ? -17.723 9.608 11.813 1.00 89.19 201 GLU A C 1
ATOM 1503 O O . GLU A 1 201 ? -17.529 10.540 11.029 1.00 89.19 201 GLU A O 1
ATOM 1508 N N . ASN A 1 202 ? -16.759 8.742 12.143 1.00 88.94 202 ASN A N 1
ATOM 1509 C CA . ASN A 1 202 ? -15.401 8.823 11.614 1.00 88.94 202 ASN A CA 1
ATOM 1510 C C . ASN A 1 202 ? -15.378 8.541 10.111 1.00 88.94 202 ASN A C 1
ATOM 1512 O O . ASN A 1 202 ? -14.738 9.285 9.367 1.00 88.94 202 ASN A O 1
ATOM 1516 N N . ILE A 1 203 ? -16.112 7.524 9.653 1.00 91.00 203 ILE A N 1
ATOM 1517 C CA . ILE A 1 203 ? -16.230 7.205 8.223 1.00 91.00 203 ILE A CA 1
ATOM 1518 C C . ILE A 1 203 ? -16.823 8.397 7.460 1.00 91.00 203 ILE A C 1
ATOM 1520 O O . ILE A 1 203 ? -16.208 8.880 6.508 1.00 91.00 203 ILE A O 1
ATOM 1524 N N . ASN A 1 204 ? -17.934 8.959 7.942 1.00 91.94 204 ASN A N 1
ATOM 1525 C CA . ASN A 1 204 ? -18.575 10.128 7.334 1.00 91.94 204 ASN A CA 1
ATOM 1526 C C . ASN A 1 204 ? -17.646 11.356 7.313 1.00 91.94 204 ASN A C 1
ATOM 1528 O O . ASN A 1 204 ? -17.610 12.113 6.340 1.00 91.94 204 ASN A O 1
ATOM 1532 N N . ALA A 1 205 ? -16.861 11.569 8.374 1.00 92.31 205 ALA A N 1
ATOM 1533 C CA . ALA A 1 205 ? -15.890 12.660 8.432 1.00 92.31 205 ALA A CA 1
ATOM 1534 C C . ALA A 1 205 ? -14.746 12.476 7.419 1.00 92.31 205 ALA A C 1
ATOM 1536 O O . ALA A 1 205 ? -14.272 13.457 6.827 1.00 92.31 205 ALA A O 1
ATOM 1537 N N . ILE A 1 206 ? -14.301 11.234 7.206 1.00 92.62 206 ILE A N 1
ATOM 1538 C CA . ILE A 1 206 ? -13.306 10.895 6.187 1.00 92.62 206 ILE A CA 1
ATOM 1539 C C . ILE A 1 206 ? -13.876 11.167 4.799 1.00 92.62 206 ILE A C 1
ATOM 1541 O O . ILE A 1 206 ? -13.271 11.935 4.054 1.00 92.62 206 ILE A O 1
ATOM 1545 N N . GLU A 1 207 ? -15.051 10.631 4.479 1.00 92.44 207 GLU A N 1
ATOM 1546 C CA . GLU A 1 207 ? -15.707 10.838 3.185 1.00 92.44 207 GLU A CA 1
ATOM 1547 C C . GLU A 1 207 ? -15.943 12.320 2.887 1.00 92.44 207 GLU A C 1
ATOM 1549 O O . GLU A 1 207 ? -15.578 12.794 1.813 1.00 92.44 207 GLU A O 1
ATOM 1554 N N . SER A 1 208 ? -16.432 13.093 3.863 1.00 92.75 208 SER A N 1
ATOM 1555 C CA . SER A 1 208 ? -16.593 14.546 3.720 1.00 92.75 208 SER A CA 1
ATOM 1556 C C . SER A 1 208 ? -15.264 15.253 3.428 1.00 92.75 208 SER A C 1
ATOM 1558 O O . SER A 1 208 ? -15.214 16.219 2.666 1.00 92.75 208 SER A O 1
ATOM 1560 N N . THR A 1 209 ? -14.163 14.784 4.023 1.00 92.69 209 THR A N 1
ATOM 1561 C CA . THR A 1 209 ? -12.824 15.319 3.742 1.00 92.69 209 THR A CA 1
ATOM 1562 C C . THR A 1 209 ? -12.376 14.966 2.323 1.00 92.69 209 THR A C 1
ATOM 1564 O O . THR A 1 209 ? -11.838 15.829 1.635 1.00 92.69 209 THR A O 1
ATOM 1567 N N . LEU A 1 210 ? -12.626 13.736 1.868 1.00 93.19 210 LEU A N 1
ATOM 1568 C CA . LEU A 1 210 ? -12.282 13.277 0.519 1.00 93.19 210 LEU A CA 1
ATOM 1569 C C . LEU A 1 210 ? -13.079 14.023 -0.557 1.00 93.19 210 LEU A C 1
ATOM 1571 O O . LEU A 1 210 ? -12.479 14.530 -1.501 1.00 93.19 210 LEU A O 1
ATOM 1575 N N . GLN A 1 211 ? -14.392 14.181 -0.370 1.00 91.69 211 GLN A N 1
ATOM 1576 C CA . GLN A 1 211 ? -15.280 14.903 -1.289 1.00 91.69 211 GLN A CA 1
ATOM 1577 C C . GLN A 1 211 ? -14.865 16.367 -1.474 1.00 91.69 211 GLN A C 1
ATOM 1579 O O . GLN A 1 211 ? -14.908 16.885 -2.587 1.00 91.69 211 GLN A O 1
ATOM 1584 N N . LYS A 1 212 ? -14.401 17.029 -0.404 1.00 92.81 212 LYS A N 1
ATOM 1585 C CA . LYS A 1 212 ? -13.872 18.405 -0.475 1.00 92.81 212 LYS A CA 1
ATOM 1586 C C . LYS A 1 212 ? -12.605 18.524 -1.321 1.00 92.81 212 LYS A C 1
ATOM 1588 O O . LYS A 1 212 ? -12.290 19.617 -1.778 1.00 92.81 212 LYS A O 1
ATOM 1593 N N . ILE A 1 213 ? -11.852 17.437 -1.470 1.00 90.81 213 ILE A N 1
ATOM 1594 C CA . ILE A 1 213 ? -10.587 17.412 -2.208 1.00 90.81 213 ILE A CA 1
ATOM 1595 C C . ILE A 1 213 ? -10.829 16.991 -3.659 1.00 90.81 213 ILE A C 1
ATOM 1597 O O . ILE A 1 213 ? -10.325 17.632 -4.578 1.00 90.81 213 ILE A O 1
ATOM 1601 N N . LYS A 1 214 ? -11.599 15.920 -3.864 1.00 89.62 214 LYS A N 1
ATOM 1602 C CA . LYS A 1 214 ? -11.961 15.386 -5.177 1.00 89.62 214 LYS A CA 1
ATOM 1603 C C . LYS A 1 214 ? -13.384 14.838 -5.098 1.00 89.62 214 LYS A C 1
ATOM 1605 O O . LYS A 1 214 ? -13.627 13.824 -4.452 1.00 89.62 214 LYS A O 1
ATOM 1610 N N . GLU A 1 215 ? -14.308 15.518 -5.772 1.00 85.50 215 GLU A N 1
ATOM 1611 C CA . GLU A 1 215 ? -15.750 15.247 -5.696 1.00 85.50 215 GLU A CA 1
ATOM 1612 C C . GLU A 1 215 ? -16.110 13.814 -6.125 1.00 85.50 215 GLU A C 1
ATOM 1614 O O . GLU A 1 215 ? -16.918 13.154 -5.480 1.00 85.50 215 GLU A O 1
ATOM 1619 N N . SER A 1 216 ? -15.453 13.300 -7.171 1.00 85.69 216 SER A N 1
ATOM 1620 C CA . SER A 1 216 ? -15.661 11.946 -7.700 1.00 85.69 216 SER A CA 1
ATOM 1621 C C . SER A 1 216 ? -14.464 11.035 -7.395 1.00 85.69 216 SER A C 1
ATOM 1623 O O . SER A 1 216 ? -13.744 10.597 -8.292 1.00 85.69 216 SER A O 1
ATOM 1625 N N . MET A 1 217 ? -14.199 10.799 -6.108 1.00 88.06 217 MET A N 1
ATOM 1626 C CA . MET A 1 217 ? -13.188 9.838 -5.650 1.00 88.06 217 MET A CA 1
ATOM 1627 C C . MET A 1 217 ? -13.858 8.498 -5.302 1.00 88.06 217 MET A C 1
ATOM 1629 O O . MET A 1 217 ? -14.639 8.457 -4.352 1.00 88.06 217 MET A O 1
ATOM 1633 N N . PRO A 1 218 ? -13.551 7.392 -6.004 1.00 94.06 218 PRO A N 1
ATOM 1634 C CA . PRO A 1 218 ? -13.956 6.058 -5.577 1.00 94.06 218 PRO A CA 1
ATOM 1635 C C . PRO A 1 218 ? -13.363 5.719 -4.206 1.00 94.06 218 PRO A C 1
ATOM 1637 O O . PRO A 1 218 ? -12.144 5.779 -4.013 1.00 94.06 218 PRO A O 1
ATOM 1640 N N . VAL A 1 219 ? -14.233 5.343 -3.269 1.00 93.88 219 VAL A N 1
ATOM 1641 C CA . VAL A 1 219 ? -13.856 4.896 -1.925 1.00 93.88 219 VAL A CA 1
ATOM 1642 C C . VAL A 1 219 ? -14.267 3.438 -1.760 1.00 93.88 219 VAL A C 1
ATOM 1644 O O . VAL A 1 219 ? -15.429 3.088 -1.953 1.00 93.88 219 VAL A O 1
ATOM 1647 N N . PHE A 1 220 ? -13.308 2.589 -1.402 1.00 94.56 220 PHE A N 1
ATOM 1648 C CA . PHE A 1 220 ? -13.545 1.184 -1.079 1.00 94.56 220 PHE A CA 1
ATOM 1649 C C . PHE A 1 220 ? -13.226 0.916 0.384 1.00 94.56 220 PHE A C 1
ATOM 1651 O O . PHE A 1 220 ? -12.382 1.581 0.980 1.00 94.56 220 PHE A O 1
ATOM 1658 N N . PHE A 1 221 ? -13.861 -0.102 0.952 1.00 92.00 221 PHE A N 1
ATOM 1659 C CA . PHE A 1 221 ? -13.668 -0.498 2.340 1.00 92.00 221 PHE A CA 1
ATOM 1660 C C . PHE A 1 221 ? -12.987 -1.860 2.399 1.00 92.00 221 PHE A C 1
ATOM 1662 O O . PHE A 1 221 ? -13.300 -2.757 1.617 1.00 92.00 221 PHE A O 1
ATOM 1669 N N . THR A 1 222 ? -12.058 -2.020 3.336 1.00 89.06 222 THR A N 1
ATOM 1670 C CA . THR A 1 222 ? -11.376 -3.291 3.591 1.00 89.06 222 THR A CA 1
ATOM 1671 C C . THR A 1 222 ? -11.479 -3.672 5.055 1.00 89.06 222 THR A C 1
ATOM 1673 O O . THR A 1 222 ? -11.407 -2.823 5.946 1.00 89.06 222 THR A O 1
ATOM 1676 N N . ILE A 1 223 ? -11.612 -4.977 5.273 1.00 84.31 223 ILE A N 1
ATOM 1677 C CA . ILE A 1 223 ? -11.689 -5.618 6.582 1.00 84.31 223 ILE A CA 1
ATOM 1678 C C . ILE A 1 223 ? -10.540 -6.619 6.664 1.00 84.31 223 ILE A C 1
ATOM 1680 O O . ILE A 1 223 ? -10.282 -7.347 5.703 1.00 84.31 223 ILE A O 1
ATOM 1684 N N . MET A 1 224 ? -9.860 -6.673 7.808 1.00 79.19 224 MET A N 1
ATOM 1685 C CA . MET A 1 224 ? -8.928 -7.758 8.109 1.00 79.19 224 MET A CA 1
ATOM 1686 C C . MET A 1 224 ? -9.630 -8.796 8.972 1.00 79.19 224 MET A C 1
ATOM 1688 O O . MET A 1 224 ? -9.872 -8.570 10.154 1.00 79.19 224 MET A O 1
ATOM 1692 N N . ALA A 1 225 ? -9.945 -9.942 8.373 1.00 80.00 225 ALA A N 1
ATOM 1693 C CA . ALA A 1 225 ? -10.505 -11.078 9.088 1.00 80.00 225 ALA A CA 1
ATOM 1694 C C . ALA A 1 225 ? -9.410 -12.133 9.329 1.00 80.00 225 ALA A C 1
ATOM 1696 O O . ALA A 1 225 ? -8.776 -12.581 8.364 1.00 80.00 225 ALA A O 1
ATOM 1697 N N . PRO A 1 226 ? -9.171 -12.557 10.583 1.00 82.81 226 PRO A N 1
ATOM 1698 C CA . PRO A 1 226 ? -8.279 -13.676 10.847 1.00 82.81 226 PRO A CA 1
ATOM 1699 C C . PRO A 1 226 ? -8.830 -14.924 10.155 1.00 82.81 226 PRO A C 1
ATOM 1701 O O . PRO A 1 226 ? -10.037 -15.150 10.129 1.00 82.81 226 PRO A O 1
ATOM 1704 N N . SER A 1 227 ? -7.947 -15.718 9.552 1.00 84.19 227 SER A N 1
ATOM 1705 C CA . SER A 1 227 ? -8.340 -16.918 8.797 1.00 84.19 227 SER A CA 1
ATOM 1706 C C . SER A 1 227 ? -7.945 -18.208 9.513 1.00 84.19 227 SER A C 1
ATOM 1708 O O . SER A 1 227 ? -8.698 -19.179 9.517 1.00 84.19 227 SER A O 1
ATOM 1710 N N . TYR A 1 228 ? -6.759 -18.231 10.116 1.00 87.81 228 TYR A N 1
ATOM 1711 C CA . TYR A 1 228 ? -6.213 -19.372 10.846 1.00 87.81 228 TYR A CA 1
ATOM 1712 C C . TYR A 1 228 ? -5.071 -18.906 11.752 1.00 87.81 228 TYR A C 1
ATOM 1714 O O . TYR A 1 228 ? -4.482 -17.851 11.524 1.00 87.81 228 TYR A O 1
ATOM 1722 N N . PHE A 1 229 ? -4.734 -19.724 12.745 1.00 87.81 229 PHE A N 1
ATOM 1723 C CA . PHE A 1 229 ? -3.487 -19.613 13.496 1.00 87.81 229 PHE A CA 1
ATOM 1724 C C . PHE A 1 229 ? -2.409 -20.480 12.850 1.00 87.81 229 PHE A C 1
ATOM 1726 O O . PHE A 1 229 ? -2.709 -21.433 12.134 1.00 87.81 229 PHE A O 1
ATOM 1733 N N . PHE A 1 230 ? -1.145 -20.195 13.125 1.00 86.12 230 PHE A N 1
ATOM 1734 C CA . PHE A 1 230 ? -0.042 -21.079 12.765 1.00 86.12 230 PHE A CA 1
ATOM 1735 C C . PHE A 1 230 ? 1.032 -21.044 13.846 1.00 86.12 230 PHE A C 1
ATOM 1737 O O . PHE A 1 230 ? 1.065 -20.153 14.696 1.00 86.12 230 PHE A O 1
ATOM 1744 N N . LYS A 1 231 ? 1.907 -22.048 13.853 1.00 85.62 231 LYS A N 1
ATOM 1745 C CA . LYS A 1 231 ? 3.024 -22.084 14.800 1.00 85.62 231 LYS A CA 1
ATOM 1746 C C . LYS A 1 231 ? 4.160 -21.236 14.242 1.00 85.62 231 LYS A C 1
ATOM 1748 O O . LYS A 1 231 ? 4.559 -21.426 13.105 1.00 85.62 231 LYS A O 1
ATOM 1753 N N . VAL A 1 232 ? 4.769 -20.374 15.054 1.00 81.12 232 VAL A N 1
ATOM 1754 C CA . VAL A 1 232 ? 5.880 -19.502 14.605 1.00 81.12 232 VAL A CA 1
ATOM 1755 C C . VAL A 1 232 ? 7.041 -20.294 13.977 1.00 81.12 232 VAL A C 1
ATOM 1757 O O . VAL A 1 232 ? 7.663 -19.842 13.024 1.00 81.12 232 VAL A O 1
ATOM 1760 N N . LYS A 1 233 ? 7.322 -21.502 14.486 1.00 81.62 233 LYS A N 1
ATOM 1761 C CA . LYS A 1 233 ? 8.371 -22.392 13.951 1.00 81.62 233 LYS A CA 1
ATOM 1762 C C . LYS A 1 233 ? 7.945 -23.185 12.710 1.00 81.62 233 LYS A C 1
ATOM 1764 O O . LYS A 1 233 ? 8.791 -23.810 12.084 1.00 81.62 233 LYS A O 1
ATOM 1769 N N . ASP A 1 234 ? 6.653 -23.200 12.403 1.00 78.94 234 ASP A N 1
ATOM 1770 C CA . ASP A 1 234 ? 6.063 -23.954 11.304 1.00 78.94 234 ASP A CA 1
ATOM 1771 C C . ASP A 1 234 ? 4.814 -23.229 10.784 1.00 78.94 234 ASP A C 1
ATOM 1773 O O . ASP A 1 234 ? 3.682 -23.477 11.213 1.00 78.94 234 ASP A O 1
ATOM 1777 N N . THR A 1 235 ? 5.046 -22.309 9.847 1.00 73.69 235 THR A N 1
ATOM 1778 C CA . THR A 1 235 ? 4.003 -21.502 9.203 1.00 73.69 235 THR A CA 1
ATOM 1779 C C . THR A 1 235 ? 3.154 -22.302 8.212 1.00 73.69 235 THR A C 1
ATOM 1781 O O . THR A 1 235 ? 2.116 -21.819 7.760 1.00 73.69 235 THR A O 1
ATOM 1784 N N . SER A 1 236 ? 3.562 -23.534 7.883 1.00 77.19 236 SER A N 1
ATOM 1785 C CA . SER A 1 236 ? 2.798 -24.426 7.007 1.00 77.19 236 SER A CA 1
ATOM 1786 C C . SER A 1 236 ? 1.623 -25.082 7.739 1.00 77.19 236 SER A C 1
ATOM 1788 O O . SER A 1 236 ? 0.591 -25.383 7.132 1.00 77.19 236 SER A O 1
ATOM 1790 N N . CYS A 1 237 ? 1.743 -25.248 9.059 1.00 83.12 237 CYS A N 1
ATOM 1791 C CA . CYS A 1 237 ? 0.709 -25.825 9.903 1.00 83.12 237 CYS A CA 1
ATOM 1792 C C . CYS A 1 237 ? -0.368 -24.783 10.241 1.00 83.12 237 CYS A C 1
ATOM 1794 O O . CYS A 1 237 ? -0.191 -23.947 11.128 1.00 83.12 237 CYS A O 1
ATOM 1796 N N . LYS A 1 238 ? -1.507 -24.860 9.542 1.00 87.75 238 LYS A N 1
ATOM 1797 C CA . LYS A 1 238 ? -2.677 -24.004 9.778 1.00 87.75 238 LYS A CA 1
ATOM 1798 C C . LYS A 1 238 ? -3.606 -24.635 10.815 1.00 87.75 238 LYS A C 1
ATOM 1800 O O . LYS A 1 238 ? -4.147 -25.716 10.597 1.00 87.75 238 LYS A O 1
ATOM 1805 N N . LEU A 1 239 ? -3.807 -23.944 11.927 1.00 88.56 239 LEU A N 1
ATOM 1806 C CA . LEU A 1 239 ? -4.739 -24.293 12.993 1.00 88.56 239 LEU A CA 1
ATOM 1807 C C . LEU A 1 239 ? -6.034 -23.481 12.829 1.00 88.56 239 LEU A C 1
ATOM 1809 O O . LEU A 1 239 ? -5.969 -22.275 12.577 1.00 88.56 239 LEU A O 1
ATOM 1813 N N . PRO A 1 240 ? -7.219 -24.095 12.964 1.00 89.50 240 PRO A N 1
ATOM 1814 C CA . PRO A 1 240 ? -8.478 -23.370 12.857 1.00 89.50 240 PRO A CA 1
ATOM 1815 C C . PRO A 1 240 ? -8.618 -22.333 13.978 1.00 89.50 240 PRO A C 1
ATOM 1817 O O . PRO A 1 240 ? -8.086 -22.503 15.072 1.00 89.50 240 PRO A O 1
ATOM 1820 N N . LEU A 1 241 ? -9.401 -21.279 13.738 1.00 86.50 241 LEU A N 1
ATOM 1821 C CA . LEU A 1 241 ? -9.612 -20.222 14.736 1.00 86.50 241 LEU A CA 1
ATOM 1822 C C . LEU A 1 241 ? -10.230 -20.736 16.045 1.00 86.50 241 LEU A C 1
ATOM 1824 O O . LEU A 1 241 ? -9.934 -20.218 17.109 1.00 86.50 241 LEU A O 1
ATOM 1828 N N . ARG A 1 242 ? -11.015 -21.813 15.979 1.00 85.12 242 ARG A N 1
ATOM 1829 C CA . ARG A 1 242 ? -11.611 -22.462 17.157 1.00 85.12 242 ARG A CA 1
ATOM 1830 C C . ARG A 1 242 ? -10.601 -23.178 18.056 1.00 85.12 242 ARG A C 1
ATOM 1832 O O . ARG A 1 242 ? -10.951 -23.640 19.134 1.00 85.12 242 ARG A O 1
ATOM 1839 N N . SER A 1 243 ? -9.342 -23.313 17.632 1.00 84.62 243 SER A N 1
ATOM 1840 C CA . SER A 1 243 ? -8.299 -23.976 18.429 1.00 84.62 243 SER A CA 1
ATOM 1841 C C . SER A 1 243 ? -7.973 -23.260 19.741 1.00 84.62 243 SER A C 1
ATOM 1843 O O . SER A 1 243 ? -7.294 -23.842 20.582 1.00 84.62 243 SER A O 1
ATOM 1845 N N . VAL A 1 244 ? -8.434 -22.021 19.909 1.00 80.12 244 VAL A N 1
ATOM 1846 C CA . VAL A 1 244 ? -8.233 -21.198 21.107 1.00 80.12 244 VAL A CA 1
ATOM 1847 C C . VAL A 1 244 ? -9.531 -20.956 21.887 1.00 80.12 244 VAL A C 1
ATOM 1849 O O . VAL A 1 244 ? -9.521 -20.212 22.872 1.00 80.12 244 VAL A O 1
ATOM 1852 N N . ASP A 1 245 ? -10.631 -21.617 21.512 1.00 81.56 245 ASP A N 1
ATOM 1853 C CA . ASP A 1 245 ? -11.895 -21.547 22.248 1.00 81.56 245 ASP A CA 1
ATOM 1854 C C . ASP A 1 245 ? -11.678 -21.985 23.706 1.00 81.56 245 ASP A C 1
ATOM 1856 O O . ASP A 1 245 ? -11.080 -23.027 23.979 1.00 81.56 245 ASP A O 1
ATOM 1860 N N . ASN A 1 246 ? -12.166 -21.183 24.658 1.00 76.19 246 ASN A N 1
ATOM 1861 C CA . ASN A 1 246 ? -12.014 -21.405 26.104 1.00 76.19 246 ASN A CA 1
ATOM 1862 C C . ASN A 1 246 ? -10.560 -21.508 26.605 1.00 76.19 246 ASN A C 1
ATOM 1864 O O . ASN A 1 246 ? -10.310 -22.077 27.669 1.00 76.19 246 ASN A O 1
ATOM 1868 N N . THR A 1 247 ? -9.599 -20.941 25.873 1.00 79.81 247 THR A N 1
ATOM 1869 C CA . THR A 1 247 ? -8.205 -20.835 26.323 1.00 79.81 247 THR A CA 1
ATOM 1870 C C . THR A 1 247 ? -7.861 -19.397 26.691 1.00 79.81 247 THR A C 1
ATOM 1872 O O . THR A 1 247 ? -8.368 -18.452 26.092 1.00 79.81 247 THR A O 1
ATOM 1875 N N . VAL A 1 248 ? -6.990 -19.219 27.687 1.00 80.06 248 VAL A N 1
ATOM 1876 C CA . VAL A 1 248 ? -6.421 -17.901 27.987 1.00 80.06 248 VAL A CA 1
ATOM 1877 C C . VAL A 1 248 ? -5.271 -17.661 27.021 1.00 80.06 248 VAL A C 1
ATOM 1879 O O . VAL A 1 248 ? -4.243 -18.336 27.092 1.00 80.06 248 VAL A O 1
ATOM 1882 N N . VAL A 1 249 ? -5.444 -16.694 26.124 1.00 77.25 249 VAL A N 1
ATOM 1883 C CA . VAL A 1 249 ? -4.427 -16.330 25.134 1.00 77.25 249 VAL A CA 1
ATOM 1884 C C . VAL A 1 249 ? -3.706 -15.061 25.580 1.00 77.25 249 VAL A C 1
ATOM 1886 O O . VAL A 1 249 ? -4.336 -14.048 25.891 1.00 77.25 249 VAL A O 1
ATOM 1889 N N . LEU A 1 250 ? -2.372 -15.115 25.589 1.00 81.31 250 LEU A N 1
ATOM 1890 C CA . LEU A 1 250 ? -1.527 -13.933 25.719 1.00 81.31 250 LEU A CA 1
ATOM 1891 C C . LEU A 1 250 ? -1.244 -13.372 24.325 1.00 81.31 250 LEU A C 1
ATOM 1893 O O . LEU A 1 250 ? -0.596 -14.022 23.505 1.00 81.31 250 LEU A O 1
ATOM 1897 N N . CYS A 1 251 ? -1.708 -12.152 24.081 1.00 76.44 251 CYS A N 1
ATOM 1898 C CA . CYS A 1 251 ? -1.478 -11.445 22.828 1.00 76.44 251 CYS A CA 1
ATOM 1899 C C . CYS A 1 251 ? -0.248 -10.543 22.945 1.00 76.44 251 CYS A C 1
ATOM 1901 O O . CYS A 1 251 ? -0.186 -9.691 23.832 1.00 76.44 251 CYS A O 1
ATOM 1903 N N . VAL A 1 252 ? 0.702 -10.705 22.023 1.00 81.19 252 VAL A N 1
ATOM 1904 C CA . VAL A 1 252 ? 1.868 -9.826 21.873 1.00 81.19 252 VAL A CA 1
ATOM 1905 C C . VAL A 1 252 ? 1.864 -9.298 20.447 1.00 81.19 252 VAL A C 1
ATOM 1907 O O . VAL A 1 252 ? 1.724 -10.075 19.508 1.00 81.19 252 VAL A O 1
ATOM 1910 N N . SER A 1 253 ? 2.005 -7.984 20.275 1.00 77.25 253 SER A N 1
ATOM 1911 C CA . SER A 1 253 ? 2.044 -7.364 18.952 1.00 77.25 253 SER A CA 1
ATOM 1912 C C . SER A 1 253 ? 3.160 -6.335 18.852 1.00 77.25 253 SER A C 1
ATOM 1914 O O . SER A 1 253 ? 3.363 -5.551 19.774 1.00 77.25 253 SER A O 1
ATOM 1916 N N . ALA A 1 254 ? 3.843 -6.333 17.708 1.00 71.81 254 ALA A N 1
ATOM 1917 C CA . ALA A 1 254 ? 4.901 -5.399 17.325 1.00 71.81 254 ALA A CA 1
ATOM 1918 C C . ALA A 1 254 ? 4.501 -4.621 16.052 1.00 71.81 254 ALA A C 1
ATOM 1920 O O . ALA A 1 254 ? 5.307 -4.419 15.144 1.00 71.81 254 ALA A O 1
ATOM 1921 N N . ILE A 1 255 ? 3.221 -4.242 15.944 1.00 71.62 255 ILE A N 1
ATOM 1922 C CA . ILE A 1 255 ? 2.676 -3.497 14.798 1.00 71.62 255 ILE A CA 1
ATOM 1923 C C . ILE A 1 255 ? 2.453 -2.024 15.139 1.00 71.62 255 ILE A C 1
ATOM 1925 O O . ILE A 1 255 ? 2.197 -1.657 16.284 1.00 71.62 255 ILE A O 1
ATOM 1929 N N . GLY A 1 256 ? 2.456 -1.171 14.112 1.00 64.56 256 GLY A N 1
ATOM 1930 C CA . GLY A 1 256 ? 2.250 0.274 14.268 1.00 64.56 256 GLY A CA 1
ATOM 1931 C C . GLY A 1 256 ? 0.864 0.698 14.781 1.00 64.56 256 GLY A C 1
ATOM 1932 O O . GLY A 1 256 ? 0.672 1.882 15.041 1.00 64.56 256 GLY A O 1
ATOM 1933 N N . PHE A 1 257 ? -0.102 -0.221 14.902 1.00 69.56 257 PHE A N 1
ATOM 1934 C CA . PHE A 1 257 ? -1.435 0.041 15.459 1.00 69.56 257 PHE A CA 1
ATOM 1935 C C . PHE A 1 257 ? -2.007 -1.194 16.184 1.00 69.56 257 PHE A C 1
ATOM 1937 O O . PHE A 1 257 ? -2.872 -1.898 15.668 1.00 69.56 257 PHE A O 1
ATOM 1944 N N . ALA A 1 258 ? -1.495 -1.480 17.384 1.00 74.25 258 ALA A N 1
ATOM 1945 C CA . ALA A 1 258 ? -1.814 -2.699 18.136 1.00 74.25 258 ALA A CA 1
ATOM 1946 C C . ALA A 1 258 ? -3.297 -2.845 18.533 1.00 74.25 258 ALA A C 1
ATOM 1948 O O . ALA A 1 258 ? -3.785 -3.968 18.633 1.00 74.25 258 ALA A O 1
ATOM 1949 N N . ASN A 1 259 ? -4.036 -1.744 18.709 1.00 74.88 259 ASN A N 1
ATOM 1950 C CA . ASN A 1 259 ? -5.451 -1.804 19.099 1.00 74.88 259 ASN A CA 1
ATOM 1951 C C . ASN A 1 259 ? -6.314 -2.574 18.092 1.00 74.88 259 ASN A C 1
ATOM 1953 O O . ASN A 1 259 ? -7.184 -3.330 18.510 1.00 74.88 259 ASN A O 1
ATOM 1957 N N . ALA A 1 260 ? -6.054 -2.434 16.787 1.00 74.81 260 ALA A N 1
ATOM 1958 C CA . ALA A 1 260 ? -6.799 -3.190 15.778 1.00 74.81 260 ALA A CA 1
ATOM 1959 C C . ALA A 1 260 ? -6.546 -4.701 15.887 1.00 74.81 260 ALA A C 1
ATOM 1961 O O . ALA A 1 260 ? -7.464 -5.494 15.710 1.00 74.81 260 ALA A O 1
ATOM 1962 N N . PHE A 1 261 ? -5.320 -5.105 16.236 1.00 78.12 261 PHE A N 1
ATOM 1963 C CA . PHE A 1 261 ? -4.999 -6.511 16.480 1.00 78.12 261 PHE A CA 1
ATOM 1964 C C . PHE A 1 261 ? -5.732 -7.056 17.710 1.00 78.12 261 PHE A C 1
ATOM 1966 O O . PHE A 1 261 ? -6.318 -8.132 17.636 1.00 78.12 261 PHE A O 1
ATOM 1973 N N . VAL A 1 262 ? -5.757 -6.299 18.812 1.00 78.25 262 VAL A N 1
ATOM 1974 C CA . VAL A 1 262 ? -6.476 -6.698 20.034 1.00 78.25 262 VAL A CA 1
ATOM 1975 C C . VAL A 1 262 ? -7.973 -6.856 19.757 1.00 78.25 262 VAL A C 1
ATOM 1977 O O . VAL A 1 262 ? -8.522 -7.919 20.031 1.00 78.25 262 VAL A O 1
ATOM 1980 N N . GLN A 1 263 ? -8.604 -5.864 19.121 1.00 77.38 263 GLN A N 1
ATOM 1981 C CA . GLN A 1 263 ? -10.021 -5.936 18.737 1.00 77.38 263 GLN A CA 1
ATOM 1982 C C . GLN A 1 263 ? -10.306 -7.081 17.750 1.00 77.38 263 GLN A C 1
ATOM 1984 O O . GLN A 1 263 ? -11.366 -7.704 17.792 1.00 77.38 263 GLN A O 1
ATOM 1989 N N . GLY A 1 264 ? -9.353 -7.397 16.867 1.00 77.62 264 GLY A N 1
ATOM 1990 C CA . GLY A 1 264 ? -9.445 -8.544 15.966 1.00 77.62 264 GLY A CA 1
ATOM 1991 C C . GLY A 1 264 ? -9.458 -9.883 16.709 1.00 77.62 264 GLY A C 1
ATOM 1992 O O . GLY A 1 264 ? -10.272 -10.745 16.386 1.00 77.62 264 GLY A O 1
ATOM 1993 N N . ILE A 1 265 ? -8.601 -10.052 17.722 1.00 77.31 265 ILE A N 1
ATOM 1994 C CA . ILE A 1 265 ? -8.556 -11.272 18.544 1.00 77.31 265 ILE A CA 1
ATOM 1995 C C . ILE A 1 265 ? -9.755 -11.366 19.494 1.00 77.31 265 ILE A C 1
ATOM 1997 O O . ILE A 1 265 ? -10.276 -12.461 19.680 1.00 77.31 265 ILE A O 1
ATOM 2001 N N . GLU A 1 266 ? -10.250 -10.252 20.037 1.00 76.62 266 GLU A N 1
ATOM 2002 C CA . GLU A 1 266 ? -11.482 -10.204 20.848 1.00 76.62 266 GLU A CA 1
ATOM 2003 C C . GLU A 1 266 ? -12.692 -10.802 20.122 1.00 76.62 266 GLU A C 1
ATOM 2005 O O . GLU A 1 266 ? -13.531 -11.464 20.727 1.00 76.62 266 GLU A O 1
ATOM 2010 N N . ARG A 1 267 ? -12.772 -10.619 18.800 1.00 75.00 267 ARG A N 1
ATOM 2011 C CA . ARG A 1 267 ? -13.839 -11.209 17.979 1.00 75.00 267 ARG A CA 1
ATOM 2012 C C . ARG A 1 267 ? -13.696 -12.723 17.786 1.00 75.00 267 ARG A C 1
ATOM 2014 O O . ARG A 1 267 ? -14.647 -13.362 17.344 1.00 75.00 267 ARG A O 1
ATOM 2021 N N . VAL A 1 268 ? -12.526 -13.287 18.088 1.00 73.31 268 VAL A N 1
ATOM 2022 C CA . VAL A 1 268 ? -12.209 -14.716 17.935 1.00 73.31 268 VAL A CA 1
ATOM 2023 C C . VAL A 1 268 ? -12.170 -15.446 19.283 1.00 73.31 268 VAL A C 1
ATOM 2025 O O . VAL A 1 268 ? -12.571 -16.603 19.341 1.00 73.31 268 VAL A O 1
ATOM 2028 N N . CYS A 1 269 ? -11.728 -14.793 20.364 1.00 59.34 269 CYS A N 1
ATOM 2029 C CA . CYS A 1 269 ? -11.491 -15.400 21.679 1.00 59.34 269 CYS A CA 1
ATOM 2030 C C . CYS A 1 269 ? -12.342 -14.770 22.794 1.00 59.34 269 CYS A C 1
ATOM 2032 O O . CYS A 1 269 ? -12.414 -13.553 22.918 1.00 59.34 269 CYS A O 1
ATOM 2034 N N . PHE A 1 270 ? -12.894 -15.605 23.684 1.00 49.00 270 PHE A N 1
ATOM 2035 C CA . PHE A 1 270 ? -13.802 -15.178 24.765 1.00 49.00 270 PHE A CA 1
ATOM 2036 C C . PHE A 1 270 ? -13.096 -14.623 26.026 1.00 49.00 270 PHE A C 1
ATOM 2038 O O . PHE A 1 270 ? -13.706 -13.880 26.788 1.00 49.00 270 PHE A O 1
ATOM 2045 N N . PHE A 1 271 ? -11.823 -14.974 26.265 1.00 45.25 271 PHE A N 1
ATOM 2046 C CA . PHE A 1 271 ? -11.029 -14.529 27.424 1.00 45.25 271 PHE A CA 1
ATOM 2047 C C . PHE A 1 271 ? -9.566 -14.276 27.024 1.00 45.25 271 PHE A C 1
ATOM 2049 O O . PHE A 1 271 ? -8.914 -15.165 26.480 1.00 45.25 271 PHE A O 1
ATOM 2056 N N . PHE A 1 272 ? -9.014 -13.092 27.314 1.00 49.16 272 PHE A N 1
ATOM 2057 C CA . PHE A 1 272 ? -7.615 -12.773 26.994 1.00 49.16 272 PHE A CA 1
ATOM 2058 C C . PHE A 1 272 ? -6.985 -11.776 27.984 1.00 49.16 272 PHE A C 1
ATOM 2060 O O . PHE A 1 272 ? -7.675 -10.988 28.629 1.00 49.16 272 PHE A O 1
ATOM 2067 N N . LEU A 1 273 ? -5.650 -11.813 28.078 1.00 36.88 273 LEU A N 1
ATOM 2068 C CA . LEU A 1 273 ? -4.822 -10.751 28.659 1.00 36.88 273 LEU A CA 1
ATOM 2069 C C . LEU A 1 273 ? -4.001 -10.116 27.530 1.00 36.88 273 LEU A C 1
ATOM 2071 O O . LEU A 1 273 ? -3.312 -10.817 26.785 1.00 36.88 273 LEU A O 1
ATOM 2075 N N . SER A 1 274 ? -4.047 -8.790 27.415 1.00 39.59 274 SER A N 1
ATOM 2076 C CA . SER A 1 274 ? -3.254 -8.043 26.434 1.00 39.59 274 SER A CA 1
ATOM 2077 C C . SER A 1 274 ? -2.044 -7.389 27.097 1.00 39.59 274 SER A C 1
ATOM 2079 O O . SER A 1 274 ? -2.188 -6.660 28.078 1.00 39.59 274 SER A O 1
ATOM 2081 N N . PHE A 1 275 ? -0.853 -7.631 26.543 1.00 37.75 275 PHE A N 1
ATOM 2082 C CA . PHE A 1 275 ? 0.356 -6.864 26.837 1.00 37.75 275 PHE A CA 1
ATOM 2083 C C . PHE A 1 275 ? 0.837 -6.208 25.545 1.00 37.75 275 PHE A C 1
ATOM 2085 O O . PHE A 1 275 ? 1.344 -6.860 24.633 1.00 37.75 275 PHE A O 1
ATOM 2092 N N . CYS A 1 276 ? 0.676 -4.891 25.463 1.00 36.97 276 CYS A N 1
ATOM 2093 C CA . CYS A 1 276 ? 1.106 -4.126 24.306 1.00 36.97 276 CYS A CA 1
ATOM 2094 C C . CYS A 1 276 ? 2.565 -3.691 24.493 1.00 36.97 276 CYS A C 1
ATOM 2096 O O . CYS A 1 276 ? 2.847 -2.744 25.225 1.00 36.97 276 CYS A O 1
ATOM 2098 N N . ILE A 1 277 ? 3.498 -4.374 23.830 1.00 40.88 277 ILE A N 1
ATOM 2099 C CA . ILE A 1 277 ? 4.883 -3.908 23.721 1.00 40.88 277 ILE A CA 1
ATOM 2100 C C . ILE A 1 277 ? 4.960 -3.067 22.450 1.00 40.88 277 ILE A C 1
ATOM 2102 O O . ILE A 1 277 ? 5.100 -3.595 21.353 1.00 40.88 277 ILE A O 1
ATOM 2106 N N . THR A 1 278 ? 4.855 -1.744 22.573 1.00 36.94 278 THR A N 1
ATOM 2107 C CA . THR A 1 278 ? 5.157 -0.847 21.452 1.00 36.94 278 THR A CA 1
ATOM 2108 C C . THR A 1 278 ? 6.659 -0.888 21.192 1.00 36.94 278 THR A C 1
ATOM 2110 O O . THR A 1 278 ? 7.424 -0.121 21.777 1.00 36.94 278 THR A O 1
ATOM 2113 N N . SER A 1 279 ? 7.109 -1.818 20.356 1.00 35.47 279 SER A N 1
ATOM 2114 C CA . SER A 1 279 ? 8.485 -1.814 19.878 1.00 35.47 279 SER A CA 1
ATOM 2115 C C . SER A 1 279 ? 8.688 -0.655 18.893 1.00 35.47 279 SER A C 1
ATOM 2117 O O . SER A 1 279 ? 7.788 -0.371 18.096 1.00 35.47 279 SER A O 1
ATOM 2119 N N . PRO A 1 280 ? 9.858 0.011 18.889 1.00 33.53 280 PRO A N 1
ATOM 2120 C CA . PRO A 1 280 ? 10.217 0.912 17.799 1.00 33.53 280 PRO A CA 1
ATOM 2121 C C . PRO A 1 280 ? 10.135 0.165 16.450 1.00 33.53 280 PRO A C 1
ATOM 2123 O O . PRO A 1 280 ? 10.313 -1.055 16.424 1.00 33.53 280 PRO A O 1
ATOM 2126 N N . PRO A 1 281 ? 9.884 0.865 15.326 1.00 41.81 281 PRO A N 1
ATOM 2127 C CA . PRO A 1 281 ? 9.564 0.280 14.010 1.00 41.81 281 PRO A CA 1
ATOM 2128 C C . PRO A 1 281 ? 10.678 -0.576 13.362 1.00 41.81 281 PRO A C 1
ATOM 2130 O O . PRO A 1 281 ? 10.598 -0.904 12.183 1.00 41.81 281 PRO A O 1
ATOM 2133 N N . SER A 1 282 ? 11.726 -0.921 14.107 1.00 34.72 282 SER A N 1
ATOM 2134 C CA . SER A 1 282 ? 12.898 -1.695 13.695 1.00 34.72 282 SER A CA 1
ATOM 2135 C C . SER A 1 282 ? 12.934 -3.122 14.261 1.00 34.72 282 SER A C 1
ATOM 2137 O O . SER A 1 282 ? 13.975 -3.769 14.173 1.00 34.72 282 SER A O 1
ATOM 2139 N N . HIS A 1 283 ? 11.852 -3.606 14.877 1.00 33.66 283 HIS A N 1
ATOM 2140 C CA . HIS A 1 283 ? 11.774 -4.965 15.418 1.00 33.66 283 HIS A CA 1
ATOM 2141 C C . HIS A 1 283 ? 10.766 -5.835 14.661 1.00 33.66 283 HIS A C 1
ATOM 2143 O O . HIS A 1 283 ? 9.767 -5.313 14.164 1.00 33.66 283 HIS A O 1
ATOM 2149 N N . PRO A 1 284 ? 11.047 -7.148 14.548 1.00 31.22 284 PRO A N 1
ATOM 2150 C CA . PRO A 1 284 ? 10.335 -8.043 13.650 1.00 31.22 284 PRO A CA 1
ATOM 2151 C C . PRO A 1 284 ? 8.846 -8.079 13.983 1.00 31.22 284 PRO A C 1
ATOM 2153 O O . PRO A 1 284 ? 8.443 -8.373 15.110 1.00 31.22 284 PRO A O 1
ATOM 2156 N N . THR A 1 285 ? 8.031 -7.795 12.973 1.00 33.56 285 THR A N 1
ATOM 2157 C CA . THR A 1 285 ? 6.592 -8.016 13.021 1.00 33.56 285 THR A CA 1
ATOM 2158 C C . THR A 1 285 ? 6.342 -9.515 12.907 1.00 33.56 285 THR A C 1
ATOM 2160 O O . THR A 1 285 ? 6.481 -10.096 11.834 1.00 33.56 285 THR A O 1
ATOM 2163 N N . ILE A 1 286 ? 6.008 -10.147 14.029 1.00 33.00 286 ILE A N 1
ATOM 2164 C CA . ILE A 1 286 ? 5.469 -11.506 14.046 1.00 33.00 286 ILE A CA 1
ATOM 2165 C C . ILE A 1 286 ? 3.953 -11.351 13.898 1.00 33.00 286 ILE A C 1
ATOM 2167 O O . ILE A 1 286 ? 3.295 -10.851 14.812 1.00 33.00 286 ILE A O 1
ATOM 2171 N N . LEU A 1 287 ? 3.442 -11.691 12.714 1.00 33.16 287 LEU A N 1
ATOM 2172 C CA . LEU A 1 287 ? 2.046 -12.095 12.526 1.00 33.16 287 LEU A CA 1
ATOM 2173 C C . LEU A 1 287 ? 1.923 -13.585 12.848 1.00 33.16 287 LEU A C 1
ATOM 2175 O O . LEU A 1 287 ? 2.936 -14.295 12.649 1.00 33.16 287 LEU A O 1
#